Protein AF-A0A522SU01-F1 (afdb_monomer)

Structure (mmCIF, N/CA/C/O backbone):
data_AF-A0A522SU01-F1
#
_entry.id   AF-A0A522SU01-F1
#
loop_
_atom_site.group_PDB
_atom_site.id
_atom_site.type_symbol
_atom_site.label_atom_id
_atom_site.label_alt_id
_atom_site.label_comp_id
_atom_site.label_asym_id
_atom_site.label_entity_id
_atom_site.label_seq_id
_atom_site.pdbx_PDB_ins_code
_atom_site.Cartn_x
_atom_site.Cartn_y
_atom_site.Cartn_z
_atom_site.occupancy
_atom_site.B_iso_or_equiv
_atom_site.auth_seq_id
_atom_site.auth_comp_id
_atom_site.auth_asym_id
_atom_site.auth_atom_id
_atom_site.pdbx_PDB_model_num
ATOM 1 N N . MET A 1 1 ? -20.895 9.898 -34.772 1.00 43.00 1 MET A N 1
ATOM 2 C CA . MET A 1 1 ? -20.941 8.758 -33.834 1.00 43.00 1 MET A CA 1
ATOM 3 C C . MET A 1 1 ? -19.691 7.930 -34.097 1.00 43.00 1 MET A C 1
ATOM 5 O O . MET A 1 1 ? -19.662 7.300 -35.139 1.00 43.00 1 MET A O 1
ATOM 9 N N . ALA A 1 2 ? -18.641 8.046 -33.272 1.00 31.17 2 ALA A N 1
ATOM 10 C CA . ALA A 1 2 ? -17.518 7.095 -33.196 1.00 31.17 2 ALA A CA 1
ATOM 11 C C . ALA A 1 2 ? -16.488 7.540 -32.136 1.00 31.17 2 ALA A C 1
ATOM 13 O O . ALA A 1 2 ? -15.892 8.606 -32.250 1.00 31.17 2 ALA A O 1
ATOM 14 N N . THR A 1 3 ? -16.358 6.683 -31.118 1.00 30.75 3 THR A N 1
ATOM 15 C CA . THR A 1 3 ? -15.160 6.302 -30.344 1.00 30.75 3 THR A CA 1
ATOM 16 C C . THR A 1 3 ? -14.189 7.379 -29.862 1.00 30.75 3 THR A C 1
ATOM 18 O O . THR A 1 3 ? -13.230 7.742 -30.536 1.00 30.75 3 THR A O 1
ATOM 21 N N . PHE A 1 4 ? -14.368 7.753 -28.594 1.00 37.44 4 PHE A N 1
ATOM 22 C CA . PHE A 1 4 ? -13.298 8.268 -27.747 1.00 37.44 4 PHE A CA 1
ATOM 23 C C . PHE A 1 4 ? -12.466 7.075 -27.245 1.00 37.44 4 PHE A C 1
ATOM 25 O O . PHE A 1 4 ? -13.039 6.218 -26.564 1.00 37.44 4 PHE A O 1
ATOM 32 N N . PRO A 1 5 ? -11.154 6.982 -27.521 1.00 42.34 5 PRO A N 1
ATOM 33 C CA . PRO A 1 5 ? -10.279 6.074 -26.790 1.00 42.34 5 PRO A CA 1
ATOM 34 C C . PRO A 1 5 ? -10.070 6.666 -25.391 1.00 42.34 5 PRO A C 1
ATOM 36 O O . PRO A 1 5 ? -9.083 7.336 -25.110 1.00 42.34 5 PRO A O 1
ATOM 39 N N . GLY A 1 6 ? -11.069 6.514 -24.523 1.00 45.78 6 GLY A N 1
ATOM 40 C CA . GLY A 1 6 ? -10.896 6.803 -23.107 1.00 45.78 6 GLY A CA 1
ATOM 41 C C . GLY A 1 6 ? -9.927 5.780 -22.525 1.00 45.78 6 GLY A C 1
ATOM 42 O O . GLY A 1 6 ? -10.150 4.578 -22.663 1.00 45.78 6 GLY A O 1
ATOM 43 N N . ASN A 1 7 ? -8.859 6.240 -21.877 1.00 51.31 7 ASN A N 1
ATOM 44 C CA . ASN A 1 7 ? -8.000 5.355 -21.103 1.00 51.31 7 ASN A CA 1
ATOM 45 C C . ASN A 1 7 ? -8.789 4.886 -19.870 1.00 51.31 7 ASN A C 1
ATOM 47 O O . ASN A 1 7 ? -9.157 5.672 -18.996 1.00 51.31 7 ASN A O 1
ATOM 51 N N . VAL A 1 8 ? -9.102 3.593 -19.810 1.00 49.41 8 VAL A N 1
ATOM 52 C CA . VAL A 1 8 ? -9.742 2.985 -18.638 1.00 49.41 8 VAL A CA 1
ATOM 53 C C . VAL A 1 8 ? -8.651 2.694 -17.609 1.00 49.41 8 VAL A C 1
ATOM 55 O O . VAL A 1 8 ? -7.778 1.863 -17.862 1.00 49.41 8 VAL A O 1
ATOM 58 N N . LEU A 1 9 ? -8.691 3.349 -16.443 1.00 54.38 9 LEU A N 1
ATOM 59 C CA . LEU A 1 9 ? -7.858 2.937 -15.311 1.00 54.38 9 LEU A CA 1
ATOM 60 C C . LEU A 1 9 ? -8.620 1.890 -14.506 1.00 54.38 9 LEU A C 1
ATOM 62 O O . LEU A 1 9 ? -9.654 2.151 -13.890 1.00 54.38 9 LEU A O 1
ATOM 66 N N . LEU A 1 10 ? -8.069 0.684 -14.480 1.00 52.50 10 LEU A N 1
ATOM 67 C CA . LEU A 1 10 ? -8.537 -0.367 -13.590 1.00 52.50 10 LEU A CA 1
ATOM 68 C C . LEU A 1 10 ? -8.069 -0.051 -12.167 1.00 52.50 10 LEU A C 1
ATOM 70 O O . LEU A 1 10 ? -6.937 -0.360 -11.787 1.00 52.50 10 LEU A O 1
ATOM 74 N N . VAL A 1 11 ? -8.944 0.557 -11.368 1.00 62.84 11 VAL A N 1
ATOM 75 C CA . VAL A 1 11 ? -8.726 0.678 -9.923 1.00 62.84 11 VAL A CA 1
ATOM 76 C C . VAL A 1 11 ? -9.167 -0.637 -9.299 1.00 62.84 11 VAL A C 1
ATOM 78 O O . VAL A 1 11 ? -10.341 -0.995 -9.325 1.00 62.84 11 VAL A O 1
ATOM 81 N N . SER A 1 12 ? -8.213 -1.395 -8.768 1.00 70.62 12 SER A N 1
ATOM 82 C CA . SER A 1 12 ? -8.527 -2.645 -8.079 1.00 70.62 12 SER A CA 1
ATOM 83 C C . SER A 1 12 ? -8.662 -2.407 -6.582 1.00 70.62 12 SER A C 1
ATOM 85 O O . SER A 1 12 ? -7.755 -1.871 -5.947 1.00 70.62 12 SER A O 1
ATOM 87 N N . GLN A 1 13 ? -9.788 -2.840 -6.020 1.00 85.25 13 GLN A N 1
ATOM 88 C CA . GLN A 1 13 ? -9.939 -3.037 -4.589 1.00 85.25 13 GLN A CA 1
ATOM 89 C C . GLN A 1 13 ? -9.187 -4.317 -4.221 1.00 85.25 13 GLN A C 1
ATOM 91 O O . GLN A 1 13 ? -9.5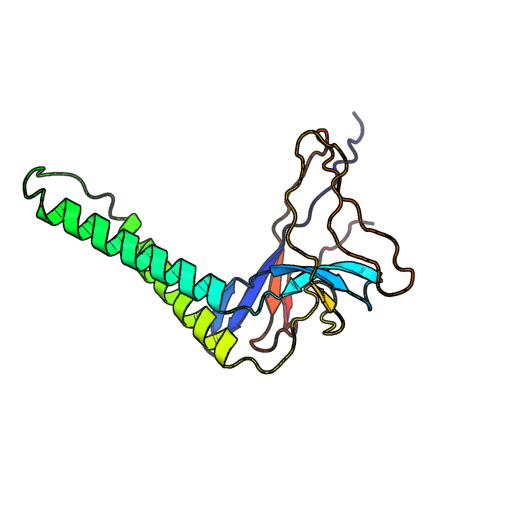74 -5.422 -4.607 1.00 85.25 13 GLN A O 1
ATOM 96 N N . ARG A 1 14 ? -8.072 -4.156 -3.515 1.00 91.56 14 ARG A N 1
ATOM 97 C CA . ARG A 1 14 ? -7.192 -5.254 -3.116 1.00 91.56 14 ARG A CA 1
ATOM 98 C C . ARG A 1 14 ? -7.389 -5.552 -1.640 1.00 91.56 14 ARG A C 1
ATOM 100 O O . ARG A 1 14 ? -7.347 -4.625 -0.833 1.00 91.56 14 ARG A O 1
ATOM 107 N N . VAL A 1 15 ? -7.601 -6.820 -1.300 1.00 94.69 15 VAL A N 1
ATOM 108 C CA . VAL A 1 15 ? -7.861 -7.249 0.082 1.00 94.69 15 VAL A CA 1
ATOM 109 C C . VAL A 1 15 ? -7.034 -8.473 0.467 1.00 94.69 15 VAL A C 1
ATOM 111 O O . VAL A 1 15 ? -6.875 -9.394 -0.333 1.00 94.69 15 VAL A O 1
ATOM 114 N N . TYR A 1 16 ? -6.536 -8.490 1.699 1.00 95.19 16 TYR A N 1
ATOM 115 C CA . TYR A 1 16 ? -6.084 -9.701 2.367 1.00 95.19 16 TYR A CA 1
ATOM 116 C C . TYR A 1 16 ? -7.290 -10.427 2.950 1.00 95.19 16 TYR A C 1
ATOM 118 O O . TYR A 1 16 ? -8.133 -9.802 3.592 1.00 95.19 16 TYR A O 1
ATOM 126 N N . VAL A 1 17 ? -7.354 -11.741 2.768 1.00 95.19 17 VAL A N 1
ATOM 127 C CA . VAL A 1 17 ? -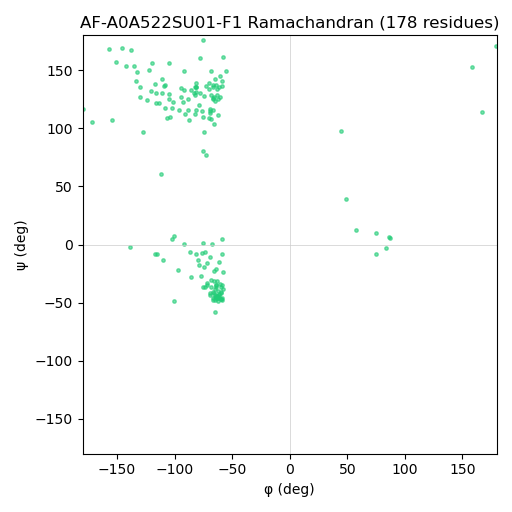8.356 -12.607 3.390 1.00 95.19 17 VAL A CA 1
ATOM 128 C C . VAL A 1 17 ? -7.698 -13.334 4.555 1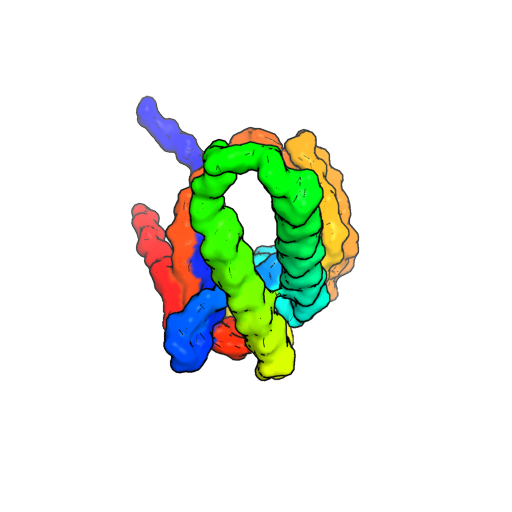.00 95.19 17 VAL A C 1
ATOM 130 O O . VAL A 1 17 ? -6.739 -14.088 4.377 1.00 95.19 17 VAL A O 1
ATOM 133 N N . LEU A 1 18 ? -8.199 -13.086 5.763 1.00 93.19 18 LEU A N 1
ATOM 134 C CA . LEU A 1 18 ? -7.719 -13.745 6.970 1.00 93.19 18 LEU A CA 1
ATOM 135 C C . LEU A 1 18 ? -8.276 -15.169 7.074 1.00 93.19 18 LEU A C 1
ATOM 137 O O . LEU A 1 18 ? -9.317 -15.487 6.503 1.00 93.19 18 LEU A O 1
ATOM 141 N N . SER A 1 19 ? -7.638 -16.017 7.883 1.00 89.88 19 SER A N 1
ATOM 142 C CA . SER A 1 19 ? -8.138 -17.368 8.189 1.00 89.88 19 SER A CA 1
ATOM 143 C C . SER A 1 19 ? -9.539 -17.378 8.818 1.00 89.88 19 SER A C 1
ATOM 145 O O . SER A 1 19 ? -10.267 -18.358 8.691 1.00 89.88 19 SER A O 1
ATOM 147 N N . THR A 1 20 ? -9.943 -16.276 9.456 1.00 90.31 20 THR A N 1
ATOM 148 C CA . THR A 1 20 ? -11.295 -16.060 9.993 1.00 90.31 20 THR A CA 1
ATOM 149 C C . THR A 1 20 ? -12.337 -15.723 8.919 1.00 90.31 20 THR A C 1
ATOM 151 O O . THR A 1 20 ? -13.518 -15.622 9.237 1.00 90.31 20 THR A O 1
ATOM 154 N N . GLY A 1 21 ? -11.919 -15.508 7.668 1.00 90.12 21 GLY A N 1
ATOM 155 C CA . GLY A 1 21 ? -12.754 -15.012 6.572 1.00 90.12 21 GLY A CA 1
ATOM 156 C C . GLY A 1 21 ? -12.906 -13.488 6.530 1.00 90.12 21 GLY A C 1
ATOM 157 O O . GLY A 1 21 ? -13.536 -12.973 5.611 1.00 90.12 21 GLY A O 1
ATOM 158 N N . ALA A 1 22 ? -12.336 -12.756 7.493 1.00 90.56 22 ALA A N 1
ATOM 159 C CA . ALA A 1 22 ? -12.338 -11.296 7.476 1.00 90.56 22 ALA A CA 1
ATOM 160 C C . ALA A 1 22 ? -11.453 -10.742 6.348 1.00 90.56 22 ALA A C 1
ATOM 162 O O . ALA A 1 22 ? -10.437 -11.343 5.991 1.00 90.56 22 ALA A O 1
ATOM 163 N N . GLU A 1 23 ? -11.824 -9.575 5.823 1.00 93.62 23 GLU A N 1
ATOM 164 C CA . GLU A 1 23 ? -11.101 -8.895 4.750 1.00 93.62 23 GLU A CA 1
ATOM 165 C C . GLU A 1 23 ? -10.438 -7.622 5.268 1.00 93.62 23 GLU A C 1
ATOM 167 O O . GLU A 1 23 ? -11.093 -6.792 5.898 1.00 93.62 23 GLU A O 1
ATOM 172 N N . LEU A 1 24 ? -9.152 -7.453 4.965 1.00 93.75 24 LEU A N 1
ATOM 173 C CA . LEU A 1 24 ? -8.399 -6.238 5.268 1.00 93.75 24 LEU A CA 1
ATOM 174 C C . LEU A 1 24 ? -7.928 -5.576 3.975 1.00 93.75 24 LEU A C 1
ATOM 176 O O . LEU A 1 24 ? -7.454 -6.281 3.084 1.00 93.75 24 LEU A O 1
ATOM 180 N N . PRO A 1 25 ? -8.007 -4.244 3.840 1.00 93.25 25 PRO A N 1
ATOM 181 C CA . PRO A 1 25 ? -7.492 -3.565 2.660 1.00 93.25 25 PRO A CA 1
ATOM 182 C C . PRO A 1 25 ? -5.976 -3.761 2.536 1.00 93.25 25 PRO A C 1
ATOM 184 O O . PRO A 1 25 ? -5.223 -3.585 3.494 1.00 93.25 25 PRO A O 1
ATOM 187 N N . VAL A 1 26 ? -5.512 -4.095 1.331 1.00 94.06 26 VAL A N 1
ATOM 188 C CA . VAL A 1 26 ? -4.078 -4.155 1.034 1.00 94.06 26 VAL A CA 1
ATOM 189 C C . VAL A 1 26 ? -3.563 -2.733 0.873 1.00 94.06 26 VAL A C 1
ATOM 191 O O . VAL A 1 26 ? -3.930 -2.033 -0.077 1.00 94.06 26 VAL A O 1
ATOM 194 N N . ARG A 1 27 ? -2.675 -2.309 1.775 1.00 92.75 27 ARG A N 1
ATOM 195 C CA . ARG A 1 27 ? -1.913 -1.078 1.575 1.00 92.75 27 ARG A CA 1
ATOM 196 C C . ARG A 1 27 ? -0.900 -1.272 0.456 1.00 92.75 27 ARG A C 1
ATOM 198 O O . ARG A 1 27 ? -0.247 -2.310 0.352 1.00 92.75 27 ARG A O 1
ATOM 205 N N . GLN A 1 28 ? -0.776 -0.251 -0.378 1.00 93.25 28 GLN A N 1
ATOM 206 C CA . GLN A 1 28 ? 0.056 -0.284 -1.570 1.00 93.25 28 GLN A CA 1
ATOM 207 C C . GLN A 1 28 ? 0.874 0.992 -1.700 1.00 93.25 28 GLN A C 1
ATOM 209 O O . GLN A 1 28 ? 0.458 2.060 -1.254 1.00 93.25 28 GLN A O 1
ATOM 214 N N . LYS A 1 29 ? 2.012 0.867 -2.369 1.00 93.56 29 LYS A N 1
ATOM 215 C CA . LYS A 1 29 ? 2.874 1.973 -2.778 1.00 93.56 29 LYS A CA 1
ATOM 216 C C . LYS A 1 29 ? 3.377 1.741 -4.198 1.00 93.56 29 LYS A C 1
ATOM 218 O O . LYS A 1 29 ? 3.178 0.663 -4.764 1.00 93.56 29 LYS A O 1
ATOM 223 N N . LEU A 1 30 ? 3.964 2.766 -4.806 1.00 94.00 30 LEU A N 1
ATOM 224 C CA . LEU A 1 30 ? 4.522 2.645 -6.148 1.00 94.00 30 LEU A CA 1
ATOM 225 C C . LEU A 1 30 ? 5.916 2.014 -6.070 1.00 94.00 30 LEU A C 1
ATOM 227 O O . LEU A 1 30 ? 6.735 2.387 -5.234 1.00 94.00 30 LEU A O 1
ATOM 231 N N . GLY A 1 31 ? 6.180 1.060 -6.953 1.00 95.12 31 GLY A N 1
ATOM 232 C CA . GLY A 1 31 ? 7.464 0.380 -7.047 1.00 95.12 31 GLY A CA 1
ATOM 233 C C . GLY A 1 31 ? 7.807 0.009 -8.482 1.00 95.12 31 GLY A C 1
ATOM 234 O O . GLY A 1 31 ? 6.971 0.089 -9.381 1.00 95.12 31 GLY A O 1
ATOM 235 N N . TRP A 1 32 ? 9.047 -0.400 -8.697 1.00 95.75 32 TRP A N 1
ATOM 236 C CA . TRP A 1 32 ? 9.499 -1.095 -9.890 1.00 95.75 32 TRP A CA 1
ATOM 237 C C . TRP A 1 32 ? 9.440 -2.597 -9.635 1.00 95.75 32 TRP A C 1
ATOM 239 O O . TRP A 1 32 ? 9.890 -3.053 -8.589 1.00 95.75 32 TRP A O 1
ATOM 249 N N . CYS A 1 33 ? 8.915 -3.374 -10.578 1.00 96.88 33 CYS A N 1
ATOM 250 C CA . CYS A 1 33 ? 8.962 -4.831 -10.504 1.00 96.88 33 CYS A CA 1
ATOM 251 C C . CYS A 1 33 ? 9.851 -5.380 -11.617 1.00 96.88 33 CYS A C 1
ATOM 253 O O . CYS A 1 33 ? 9.555 -5.187 -12.798 1.00 96.88 33 CYS A O 1
ATOM 255 N N . SER A 1 34 ? 10.888 -6.128 -11.245 1.00 95.50 34 SER A N 1
ATOM 256 C CA . SER A 1 34 ? 11.854 -6.702 -12.187 1.00 95.50 34 SER A CA 1
ATOM 257 C C . SER A 1 34 ? 11.210 -7.713 -13.140 1.00 95.50 34 SER A C 1
ATOM 259 O O . SER A 1 34 ? 11.542 -7.744 -14.322 1.00 95.50 34 SER A O 1
ATOM 261 N N . GLN A 1 35 ? 10.221 -8.478 -12.665 1.00 95.81 35 GLN A N 1
ATOM 262 C CA . GLN A 1 35 ? 9.485 -9.444 -13.493 1.00 95.81 35 GLN A CA 1
ATOM 263 C C . GLN A 1 35 ? 8.512 -8.768 -14.466 1.00 95.81 35 GLN A C 1
ATOM 265 O O . GLN A 1 35 ? 8.345 -9.220 -15.594 1.00 95.81 35 GLN A O 1
ATOM 270 N N . CYS A 1 36 ? 7.868 -7.671 -14.053 1.00 94.69 36 CYS A N 1
ATOM 271 C CA . CYS A 1 36 ? 7.004 -6.900 -14.953 1.00 94.69 36 CYS A CA 1
ATOM 272 C C . CYS A 1 36 ? 7.791 -5.981 -15.894 1.00 94.69 36 CYS A C 1
ATOM 274 O O . CYS A 1 36 ? 7.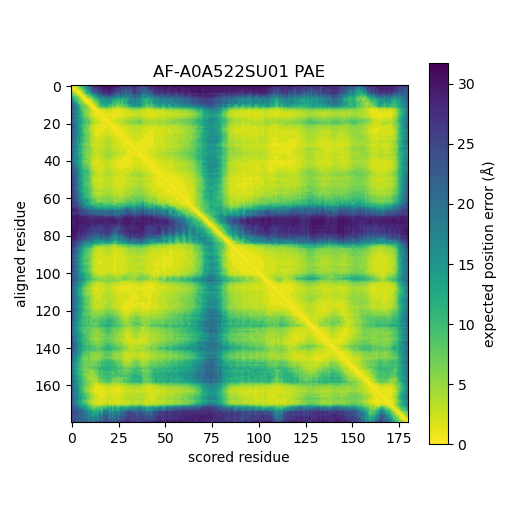203 -5.480 -16.851 1.00 94.69 36 CYS A O 1
ATOM 276 N N . GLN A 1 37 ? 9.063 -5.709 -15.577 1.00 93.44 37 GLN A N 1
ATOM 277 C CA . GLN A 1 37 ? 9.907 -4.703 -16.226 1.00 93.44 37 GLN A CA 1
ATOM 278 C C . GLN A 1 37 ? 9.210 -3.342 -16.356 1.00 93.44 37 GLN A C 1
ATOM 280 O O . GLN A 1 37 ? 9.280 -2.676 -17.388 1.00 93.44 37 GLN A O 1
ATOM 285 N N . ASN A 1 38 ? 8.463 -2.956 -15.321 1.00 93.31 38 ASN A N 1
ATOM 286 C CA . ASN A 1 38 ? 7.687 -1.725 -15.322 1.00 93.31 38 ASN A CA 1
ATOM 287 C C . ASN A 1 38 ? 7.400 -1.252 -13.893 1.00 93.31 38 ASN A C 1
ATOM 289 O O . ASN A 1 38 ? 7.563 -2.006 -12.924 1.00 93.31 38 ASN A O 1
ATOM 293 N N . THR A 1 39 ? 6.911 -0.019 -13.771 1.00 92.50 39 THR A N 1
ATOM 294 C CA . THR A 1 39 ? 6.295 0.452 -12.536 1.00 92.50 39 THR A CA 1
ATOM 295 C C . THR A 1 39 ? 5.015 -0.332 -12.250 1.00 92.50 39 THR A C 1
ATOM 297 O O . THR A 1 39 ? 4.264 -0.731 -13.146 1.00 92.50 39 THR A O 1
ATOM 300 N N . ALA A 1 40 ? 4.781 -0.607 -10.974 1.00 93.38 40 ALA A N 1
ATOM 301 C CA . ALA A 1 40 ? 3.648 -1.374 -10.498 1.00 93.38 40 ALA A CA 1
ATOM 302 C C . ALA A 1 40 ? 3.259 -0.927 -9.088 1.00 93.38 40 ALA A C 1
ATOM 304 O O . ALA A 1 40 ? 4.077 -0.405 -8.331 1.00 93.38 40 ALA A O 1
ATOM 305 N N . ALA A 1 41 ? 2.004 -1.181 -8.719 1.00 93.44 41 ALA A N 1
ATOM 306 C CA . ALA A 1 41 ? 1.625 -1.174 -7.316 1.00 93.44 41 ALA A CA 1
ATOM 307 C C . ALA A 1 41 ? 2.299 -2.367 -6.622 1.00 93.44 41 ALA A C 1
ATOM 309 O O . ALA A 1 41 ? 2.200 -3.505 -7.096 1.00 93.44 41 ALA A O 1
ATOM 310 N N . ILE A 1 42 ? 2.982 -2.099 -5.518 1.00 95.88 42 ILE A N 1
ATOM 311 C CA . ILE A 1 42 ? 3.621 -3.096 -4.658 1.00 95.88 42 ILE A CA 1
ATOM 312 C C . ILE A 1 42 ? 3.007 -3.005 -3.263 1.00 95.88 42 ILE A C 1
ATOM 314 O O . ILE A 1 42 ? 2.452 -1.966 -2.897 1.00 95.88 42 ILE A O 1
ATOM 318 N N . GLU A 1 43 ? 3.074 -4.084 -2.493 1.00 96.12 43 GLU A N 1
ATOM 319 C CA . GLU A 1 43 ? 2.611 -4.074 -1.105 1.00 96.12 43 GLU A CA 1
ATOM 320 C C . GLU A 1 43 ? 3.369 -3.028 -0.274 1.00 96.12 43 GLU A C 1
ATOM 322 O O . GLU A 1 43 ? 4.577 -2.836 -0.419 1.00 96.12 43 GLU A O 1
ATOM 327 N N . ASN A 1 44 ? 2.651 -2.344 0.616 1.00 95.06 44 ASN A N 1
ATOM 328 C CA . ASN A 1 44 ? 3.268 -1.547 1.666 1.00 95.06 44 ASN A CA 1
ATOM 329 C C . ASN A 1 44 ? 3.155 -2.301 2.992 1.00 95.06 44 ASN A C 1
ATOM 331 O O . ASN A 1 44 ? 2.054 -2.448 3.525 1.00 95.06 44 ASN A O 1
ATOM 335 N N . LEU A 1 45 ? 4.292 -2.790 3.484 1.00 94.62 45 LEU A N 1
ATOM 336 C CA . LEU A 1 45 ? 4.382 -3.565 4.721 1.00 94.62 45 LEU A CA 1
ATOM 337 C C . LEU A 1 45 ? 4.875 -2.740 5.918 1.00 94.62 45 LEU A C 1
ATOM 339 O O . LEU A 1 45 ? 5.129 -3.310 6.971 1.00 94.62 45 LEU A O 1
ATOM 343 N N . ASP A 1 46 ? 5.018 -1.422 5.764 1.00 93.19 46 ASP A N 1
ATOM 344 C CA . ASP A 1 46 ? 5.419 -0.529 6.851 1.00 93.19 46 ASP A CA 1
ATOM 345 C C . ASP A 1 46 ?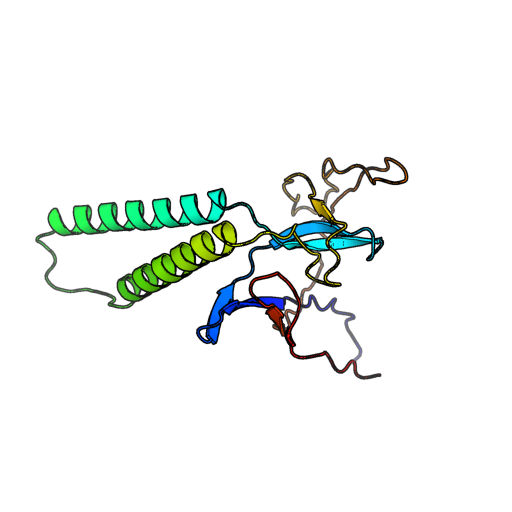 4.298 -0.422 7.908 1.00 93.19 46 ASP A C 1
ATOM 347 O O . ASP A 1 46 ? 3.213 0.083 7.586 1.00 93.19 46 ASP A O 1
ATOM 351 N N . PRO A 1 47 ? 4.519 -0.895 9.153 1.00 93.19 47 PRO A N 1
ATOM 352 C CA . PRO A 1 47 ? 3.513 -0.836 10.207 1.00 93.19 47 PRO A CA 1
ATOM 353 C C . PRO A 1 47 ? 3.329 0.575 10.777 1.00 93.19 47 PRO A C 1
ATOM 355 O O . PRO A 1 47 ? 2.269 0.855 11.335 1.00 93.19 47 PRO A O 1
ATOM 358 N N . SER A 1 48 ? 4.296 1.482 10.593 1.00 93.75 48 SER A N 1
ATOM 359 C CA . SER A 1 48 ? 4.232 2.829 11.173 1.00 93.75 48 SER A CA 1
ATOM 360 C C . SER A 1 48 ? 3.056 3.642 10.630 1.00 93.75 48 SER A C 1
ATOM 362 O O . SER A 1 48 ? 2.447 4.423 11.355 1.00 93.75 48 SER A O 1
ATOM 364 N N . VAL A 1 49 ? 2.671 3.400 9.373 1.00 90.38 49 VAL A N 1
ATOM 365 C CA . VAL A 1 49 ? 1.536 4.069 8.726 1.00 90.38 49 VAL A CA 1
ATOM 366 C C . VAL A 1 49 ? 0.204 3.708 9.407 1.00 90.38 49 VAL A C 1
ATOM 368 O O . VAL A 1 49 ? -0.469 4.616 9.893 1.00 90.38 49 VAL A O 1
ATOM 371 N N . PRO A 1 50 ? -0.210 2.423 9.509 1.00 92.75 50 PRO A N 1
ATOM 372 C CA . PRO A 1 50 ? -1.399 2.069 10.282 1.00 92.75 50 PRO A CA 1
ATOM 373 C C . PRO A 1 50 ? -1.335 2.462 11.755 1.00 92.75 50 PRO A C 1
ATOM 375 O O . PRO A 1 50 ? -2.376 2.766 12.330 1.00 92.75 50 PRO A O 1
ATOM 378 N N . GLU A 1 51 ? -0.159 2.392 12.379 1.00 95.19 51 GLU A N 1
ATOM 379 C CA . GLU A 1 51 ? 0.015 2.773 13.783 1.00 95.19 51 GLU A CA 1
ATOM 380 C C . GLU A 1 51 ? -0.277 4.259 13.991 1.00 95.19 51 GLU A C 1
ATOM 382 O O . GLU A 1 51 ? -1.019 4.613 14.910 1.00 95.19 51 GLU A O 1
ATOM 387 N N . GLN A 1 52 ? 0.231 5.111 13.099 1.00 93.75 52 GLN A N 1
ATOM 388 C CA . GLN A 1 52 ? -0.040 6.541 13.115 1.00 93.75 52 GLN A CA 1
ATOM 389 C C . GLN A 1 52 ? -1.521 6.836 12.845 1.00 93.75 52 GLN A C 1
ATOM 391 O O . GLN A 1 52 ? -2.142 7.553 13.622 1.00 93.75 52 GLN A O 1
ATOM 396 N N . GLU A 1 53 ? -2.126 6.223 11.822 1.00 91.31 53 GLU A N 1
ATOM 397 C CA . GLU A 1 53 ? -3.564 6.387 11.543 1.00 91.31 53 GLU A CA 1
ATOM 398 C C . GLU A 1 53 ? -4.437 5.964 12.742 1.00 91.31 53 GLU A C 1
ATOM 400 O O . GLU A 1 53 ? -5.439 6.608 13.061 1.00 91.31 53 GLU A O 1
ATOM 405 N N . LEU A 1 54 ? -4.053 4.889 13.439 1.00 93.19 54 LEU A N 1
ATOM 406 C CA . LEU A 1 54 ? -4.754 4.424 14.634 1.00 93.19 54 LEU A CA 1
ATOM 407 C C . LEU A 1 54 ? -4.620 5.424 15.788 1.00 93.19 54 LEU A C 1
ATOM 409 O O . LEU A 1 54 ? -5.588 5.663 16.516 1.00 93.19 54 LEU A O 1
ATOM 413 N N . GLN A 1 55 ? -3.432 6.001 15.966 1.00 93.44 55 GLN A N 1
ATOM 414 C CA . GLN A 1 55 ? -3.204 7.047 16.954 1.00 93.44 55 GLN A CA 1
ATOM 415 C C . GLN A 1 55 ? -4.048 8.291 16.643 1.00 93.44 55 GLN A C 1
ATOM 417 O O . GLN A 1 55 ? -4.753 8.768 17.533 1.00 93.44 55 GLN A O 1
ATOM 422 N N . ASP A 1 56 ? -4.078 8.739 15.389 1.00 91.06 56 ASP A N 1
ATOM 423 C CA . ASP A 1 56 ? -4.865 9.896 14.947 1.00 91.06 56 ASP A CA 1
ATOM 424 C C . ASP A 1 56 ? -6.369 9.702 15.212 1.00 91.06 56 ASP A C 1
ATOM 426 O O . ASP A 1 56 ? -7.059 10.618 15.677 1.00 91.06 56 ASP A O 1
ATOM 430 N N . ILE A 1 57 ? -6.895 8.492 14.977 1.00 88.94 57 ILE A N 1
ATOM 431 C CA . ILE A 1 57 ? -8.291 8.141 15.290 1.00 88.94 57 ILE A CA 1
ATOM 432 C C . ILE A 1 57 ? -8.552 8.217 16.797 1.00 88.94 57 ILE A C 1
ATOM 434 O O . ILE A 1 57 ? -9.570 8.772 17.224 1.00 88.94 57 ILE A O 1
ATOM 438 N N . ARG A 1 58 ? -7.639 7.694 17.622 1.00 90.06 58 ARG A N 1
ATOM 439 C CA . ARG A 1 58 ? -7.770 7.730 19.087 1.00 90.06 58 ARG A CA 1
ATOM 440 C C . ARG A 1 58 ? -7.721 9.154 19.629 1.00 90.06 58 ARG A C 1
ATOM 442 O O . ARG A 1 58 ? -8.543 9.510 20.473 1.00 90.06 58 ARG A O 1
ATOM 449 N N . GLU A 1 59 ? -6.811 9.979 19.125 1.00 88.88 59 GLU A N 1
ATOM 450 C CA . GLU A 1 59 ? -6.698 11.390 19.499 1.00 88.88 59 GLU A CA 1
ATOM 451 C C . GLU A 1 59 ? -7.947 12.177 19.087 1.00 88.88 59 GLU A C 1
ATOM 453 O O . GLU A 1 59 ? -8.541 12.881 19.909 1.00 88.88 59 GLU A O 1
ATOM 458 N N . SER A 1 60 ? -8.425 11.972 17.858 1.00 85.81 60 SER A N 1
ATOM 459 C CA . SER A 1 60 ? -9.669 12.572 17.359 1.00 85.81 60 SER A CA 1
ATOM 460 C C . SER A 1 60 ? -10.882 12.172 18.206 1.00 85.81 60 SER A C 1
ATOM 462 O O . SER A 1 60 ? -11.780 12.985 18.456 1.00 85.81 60 SER A O 1
ATOM 464 N N . ARG A 1 61 ? -10.905 10.926 18.698 1.00 84.25 61 ARG A N 1
ATOM 465 C CA . ARG A 1 61 ? -11.958 10.429 19.586 1.00 84.25 61 ARG A CA 1
ATOM 466 C C . ARG A 1 61 ? -11.944 11.114 20.941 1.00 84.25 61 ARG A C 1
ATOM 468 O O . ARG A 1 61 ? -12.989 11.593 21.384 1.00 84.25 61 ARG A O 1
ATOM 475 N N . LEU A 1 62 ? -10.772 11.211 21.561 1.00 84.31 62 LEU A N 1
ATOM 476 C CA . LEU A 1 62 ? -10.604 11.891 22.844 1.00 84.31 62 LEU A CA 1
ATOM 477 C C . 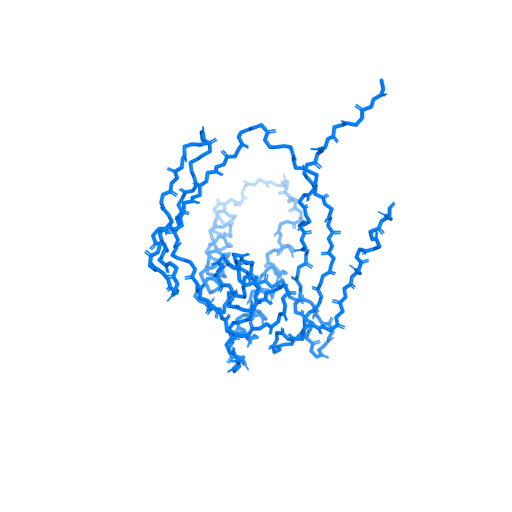LEU A 1 62 ? -10.971 13.376 22.751 1.00 84.31 62 LEU A C 1
ATOM 479 O O . LEU A 1 62 ? -11.682 13.877 23.622 1.00 84.31 62 LEU A O 1
ATOM 483 N N . ALA A 1 63 ? -10.559 14.059 21.679 1.00 83.88 63 ALA A N 1
ATOM 484 C CA . ALA A 1 63 ? -10.911 15.457 21.439 1.00 83.88 63 ALA A CA 1
ATOM 485 C C . ALA A 1 63 ? -12.436 15.650 21.363 1.00 83.88 63 ALA A C 1
ATOM 487 O O . ALA A 1 63 ? -12.997 16.494 22.063 1.00 83.88 63 ALA A O 1
ATOM 488 N N . ARG A 1 64 ? -13.134 14.801 20.597 1.00 78.75 64 ARG A N 1
ATOM 489 C CA . ARG A 1 64 ? -14.599 14.861 20.460 1.00 78.75 64 ARG A CA 1
ATOM 490 C C . ARG A 1 64 ? -15.331 14.558 21.769 1.00 78.75 64 ARG A C 1
ATOM 492 O O . ARG A 1 64 ? -16.357 15.173 22.062 1.00 78.75 64 ARG A O 1
ATOM 499 N N . GLU A 1 65 ? -14.835 13.611 22.561 1.00 73.94 65 GLU A N 1
ATOM 500 C CA . GLU A 1 65 ? -15.392 13.309 23.884 1.00 73.94 65 GLU A CA 1
ATOM 501 C C . GLU A 1 65 ? -15.156 14.448 24.889 1.00 73.94 65 GLU A C 1
ATOM 503 O O . GLU A 1 65 ? -16.048 14.744 25.689 1.00 73.94 65 GLU A O 1
ATOM 508 N N . GLY A 1 66 ? -14.000 15.117 24.824 1.00 69.00 66 GLY A N 1
ATOM 509 C CA . GLY A 1 66 ? -13.692 16.320 25.601 1.00 69.00 66 GLY A CA 1
ATOM 510 C C . GLY A 1 66 ? -14.634 17.481 25.274 1.00 69.00 66 GLY A C 1
ATOM 511 O O . GLY A 1 66 ? -15.270 18.029 26.173 1.00 69.00 66 GLY A O 1
ATOM 512 N N . GLU A 1 67 ? -14.841 17.769 23.987 1.00 65.75 67 GLU A N 1
ATOM 513 C CA . GLU A 1 67 ? -15.791 18.795 23.526 1.00 65.75 67 GLU A CA 1
ATOM 514 C C . GLU A 1 67 ? -17.241 18.513 23.955 1.00 65.75 67 GLU A C 1
ATOM 516 O O . GLU A 1 67 ? -18.015 19.435 24.227 1.00 65.75 67 GLU A O 1
ATOM 521 N N . LEU A 1 68 ? -17.635 17.236 24.019 1.00 58.47 68 LEU A N 1
ATOM 522 C CA . LEU A 1 68 ? -18.959 16.822 24.489 1.00 58.47 68 LEU A CA 1
ATOM 523 C C . LEU A 1 68 ? -19.123 16.999 26.005 1.00 58.47 68 LEU A C 1
ATOM 525 O O . LEU A 1 68 ? -20.227 17.311 26.454 1.00 58.47 68 LEU A O 1
ATOM 529 N N . LYS A 1 69 ? -18.051 16.830 26.790 1.00 57.09 69 LYS A N 1
ATOM 530 C CA . LYS A 1 69 ? -18.059 17.069 28.244 1.00 57.09 69 LYS A CA 1
ATOM 531 C C . LYS A 1 69 ? -18.138 18.559 28.581 1.00 57.09 69 LYS A C 1
ATOM 533 O O . LYS A 1 69 ? -18.876 18.918 29.497 1.00 57.09 69 LYS A O 1
ATOM 538 N N . ASP A 1 70 ? -17.511 19.417 27.778 1.00 55.97 70 ASP A N 1
ATOM 539 C CA . ASP A 1 70 ? -17.664 20.876 27.881 1.00 55.97 70 ASP A CA 1
ATOM 540 C C . ASP A 1 70 ? 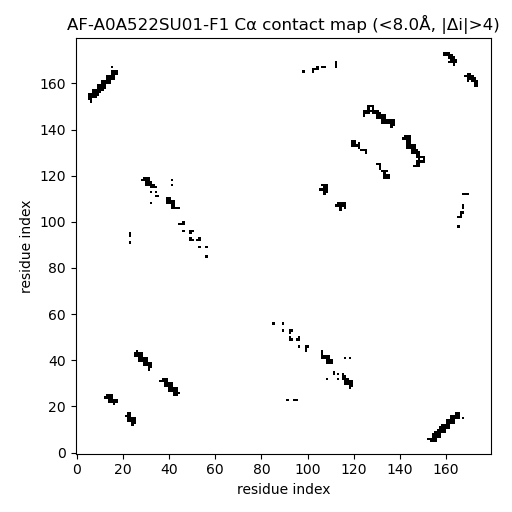-19.047 21.365 27.397 1.00 55.97 70 ASP A C 1
ATOM 542 O O . ASP A 1 70 ? -19.492 22.469 27.725 1.00 55.97 70 ASP A O 1
ATOM 546 N N . ARG A 1 71 ? -19.791 20.518 26.668 1.00 49.84 71 ARG A N 1
ATOM 547 C CA . ARG A 1 71 ? -21.146 20.776 26.152 1.00 49.84 71 ARG A CA 1
ATOM 548 C C . ARG A 1 71 ? -22.231 19.919 26.812 1.00 49.84 71 ARG A C 1
ATOM 550 O O . ARG A 1 71 ? -23.070 19.323 26.138 1.00 49.84 71 ARG A O 1
ATOM 557 N N . LEU A 1 72 ? -22.395 20.050 28.128 1.00 49.56 72 LEU A N 1
ATOM 558 C CA . LEU A 1 72 ? -23.676 19.755 28.809 1.00 49.56 72 LEU A CA 1
ATOM 559 C C . LEU A 1 72 ? -24.880 20.600 28.295 1.00 49.56 72 LEU A C 1
ATOM 561 O O . LEU A 1 72 ? -25.992 20.495 28.806 1.00 49.56 72 LEU A O 1
ATOM 565 N N . ARG A 1 73 ? -24.700 21.421 27.252 1.00 51.53 73 ARG A N 1
ATOM 566 C CA . ARG A 1 73 ? -25.726 22.190 26.539 1.00 51.53 73 ARG A CA 1
ATOM 567 C C . ARG A 1 73 ? -25.627 21.900 25.042 1.00 51.53 73 ARG A C 1
ATOM 569 O O . ARG A 1 73 ? -24.824 22.534 24.382 1.00 51.53 73 ARG A O 1
ATOM 576 N N . VAL A 1 74 ? -26.432 20.989 24.506 1.00 46.78 74 VAL A N 1
ATOM 577 C CA . VAL A 1 74 ? -27.393 21.235 23.408 1.00 46.78 74 VAL A CA 1
ATOM 578 C C . VAL A 1 74 ? -28.211 19.947 23.293 1.00 46.78 74 VAL A C 1
ATOM 580 O O . VAL A 1 74 ? -27.744 18.920 22.815 1.00 46.78 74 VAL A O 1
ATOM 583 N N . PHE A 1 75 ? -29.446 20.014 23.772 1.00 45.28 75 PHE A N 1
ATOM 584 C CA . PHE A 1 75 ? -30.354 18.901 24.044 1.00 45.28 75 PHE A CA 1
ATOM 585 C C . PHE A 1 75 ? -30.717 17.980 22.863 1.00 45.28 75 PHE A C 1
ATOM 587 O O . PHE A 1 75 ? -31.345 16.954 23.087 1.00 45.28 75 PHE A O 1
ATOM 594 N N . PHE A 1 76 ? -30.353 18.283 21.618 1.00 49.81 76 PHE A N 1
ATOM 595 C CA . PHE A 1 76 ? -30.722 17.455 20.469 1.00 49.81 76 PHE A CA 1
ATOM 596 C C . PHE A 1 76 ? -29.718 17.616 19.331 1.00 49.81 76 PHE A C 1
ATOM 598 O O . PHE A 1 76 ? -29.724 18.640 18.654 1.00 49.81 76 PHE A O 1
ATOM 605 N N . ARG A 1 77 ? -28.893 16.587 19.103 1.00 48.28 77 ARG A N 1
ATOM 606 C CA . ARG A 1 77 ? -28.497 16.046 17.784 1.00 48.28 77 ARG A CA 1
ATOM 607 C C . ARG A 1 77 ? -27.305 15.105 17.953 1.00 48.28 77 ARG A C 1
ATOM 609 O O . ARG A 1 77 ? -26.199 15.535 18.250 1.00 48.28 77 ARG A O 1
ATOM 616 N N . ARG A 1 78 ? -27.518 13.818 17.681 1.00 49.84 78 ARG A N 1
ATOM 617 C CA . ARG A 1 78 ? -26.443 12.909 17.269 1.00 49.84 78 ARG A CA 1
ATOM 618 C C . ARG A 1 78 ? -26.749 12.441 15.849 1.00 49.84 78 ARG A C 1
ATOM 620 O O . ARG A 1 78 ? -27.781 11.794 15.672 1.00 49.84 78 ARG A O 1
ATOM 627 N N . PRO A 1 79 ? -25.873 12.661 14.859 1.00 45.06 79 PRO A N 1
ATOM 628 C CA . PRO A 1 79 ? -25.736 11.679 13.803 1.00 45.06 79 PRO A CA 1
ATOM 629 C C . PRO A 1 79 ? -25.067 10.455 14.447 1.00 45.06 79 PRO A C 1
ATOM 631 O O . PRO A 1 79 ? -23.911 10.500 14.849 1.00 45.06 79 PRO A O 1
ATOM 634 N N . ARG A 1 80 ? -25.820 9.365 14.625 1.00 48.28 80 ARG A N 1
ATOM 635 C CA . ARG A 1 80 ? -25.341 8.087 15.194 1.00 48.28 80 ARG A CA 1
ATOM 636 C C . ARG A 1 80 ? -24.327 7.352 14.297 1.00 48.28 80 ARG A C 1
ATOM 638 O O . ARG A 1 80 ? -23.887 6.269 14.673 1.00 48.28 80 ARG A O 1
ATOM 645 N N . ASN A 1 81 ? -23.979 7.910 13.139 1.00 50.75 81 ASN A N 1
ATOM 646 C CA . ASN A 1 81 ? -23.218 7.208 12.110 1.00 50.75 81 ASN A CA 1
ATOM 647 C C . ASN A 1 81 ? -21.695 7.279 12.320 1.00 50.75 81 ASN A C 1
ATOM 649 O O . ASN A 1 81 ? -21.031 6.308 11.985 1.00 50.75 81 ASN A O 1
ATOM 653 N N . ASP A 1 82 ? -21.159 8.328 12.958 1.00 56.06 82 ASP A N 1
ATOM 654 C CA . ASP A 1 82 ? -19.696 8.503 13.085 1.00 56.06 82 ASP A CA 1
ATOM 655 C C . ASP A 1 82 ? -19.035 7.607 14.148 1.00 56.06 82 ASP A C 1
ATOM 657 O O . ASP A 1 82 ? -17.852 7.303 14.067 1.00 56.06 82 ASP A O 1
ATOM 661 N N . VAL A 1 83 ? -19.768 7.196 15.189 1.00 57.62 83 VAL A N 1
ATOM 662 C CA . VAL A 1 83 ? -19.177 6.377 16.269 1.00 57.62 83 VAL A CA 1
ATOM 663 C C . VAL A 1 83 ? -18.981 4.934 15.804 1.00 57.62 83 VAL A C 1
ATOM 665 O O . VAL A 1 83 ? -17.976 4.312 16.123 1.00 57.62 83 VAL A O 1
ATOM 668 N N . LYS A 1 84 ? -19.920 4.414 14.999 1.00 60.97 84 LYS A N 1
ATOM 669 C CA . LYS A 1 84 ? -19.813 3.065 14.432 1.00 60.97 84 LYS A CA 1
ATOM 670 C C . LYS A 1 84 ? -18.683 2.949 13.410 1.00 60.97 84 LYS A C 1
ATOM 672 O O . LYS A 1 84 ? -18.122 1.866 13.295 1.00 60.97 84 LYS A O 1
ATOM 677 N N . SER A 1 85 ? -18.358 4.026 12.688 1.00 78.00 85 SER A N 1
ATOM 678 C CA . SER A 1 85 ? -17.227 4.012 11.757 1.00 78.00 85 SER A CA 1
ATOM 679 C C . SER A 1 85 ? -15.897 3.937 12.499 1.00 78.00 85 SER A C 1
ATOM 681 O O . SER A 1 85 ? -15.072 3.116 12.137 1.00 78.00 85 SER A O 1
ATOM 683 N N . TRP A 1 86 ? -15.718 4.677 13.599 1.00 80.12 86 TRP A N 1
ATOM 684 C CA . TRP A 1 86 ? -14.441 4.678 14.325 1.00 80.12 86 TRP A CA 1
ATOM 685 C C . TRP A 1 86 ? -14.091 3.339 14.970 1.00 80.12 86 TRP A C 1
ATOM 687 O O . TRP A 1 86 ? -12.944 2.918 14.884 1.00 80.12 86 TRP A O 1
ATOM 697 N N . ASP A 1 87 ? -15.064 2.652 15.578 1.00 86.31 87 ASP A N 1
ATOM 698 C CA . ASP A 1 87 ? -14.813 1.324 16.154 1.00 86.31 87 ASP A CA 1
ATOM 699 C C . ASP A 1 87 ? -14.445 0.307 15.050 1.00 86.31 87 ASP A C 1
ATOM 701 O O . ASP A 1 87 ? -13.582 -0.549 15.247 1.00 86.31 87 ASP A O 1
ATOM 705 N N . GLN A 1 88 ? -15.066 0.421 13.868 1.00 87.69 88 GLN A N 1
ATOM 706 C CA . GLN A 1 88 ? -14.741 -0.414 12.712 1.00 87.69 88 GLN A CA 1
ATOM 707 C C . GLN A 1 88 ? -13.350 -0.090 12.146 1.00 87.69 88 GLN A C 1
ATOM 709 O O . GLN A 1 88 ? -12.585 -1.011 11.859 1.00 87.69 88 GLN A O 1
ATOM 714 N N . ASP A 1 89 ? -13.006 1.191 12.019 1.00 88.31 89 ASP A N 1
ATOM 715 C CA . ASP A 1 89 ? -11.705 1.647 11.524 1.00 88.31 89 ASP A CA 1
ATOM 716 C C . ASP A 1 89 ? -10.576 1.220 12.477 1.00 88.31 89 ASP A C 1
ATOM 718 O O . ASP A 1 89 ? -9.579 0.645 12.041 1.00 88.31 89 ASP A O 1
ATOM 722 N N . GLU A 1 90 ? -10.759 1.394 13.791 1.00 91.94 90 GLU A N 1
ATOM 723 C CA . GLU A 1 90 ? -9.818 0.928 14.818 1.00 91.94 90 GLU A CA 1
ATOM 724 C C . GLU A 1 90 ? -9.630 -0.596 14.766 1.00 91.94 90 GLU A C 1
ATOM 726 O O . GLU A 1 90 ? -8.497 -1.087 14.843 1.00 91.94 90 GLU A O 1
ATOM 731 N N . GLN A 1 91 ? -10.713 -1.359 14.577 1.00 92.31 91 GLN A N 1
ATOM 732 C CA . GLN A 1 91 ? -10.629 -2.808 14.413 1.00 92.31 91 GLN A CA 1
ATOM 733 C C . GLN A 1 91 ? -9.844 -3.194 13.149 1.00 92.31 91 GLN A C 1
ATOM 735 O O . GLN A 1 91 ? -8.962 -4.053 13.227 1.00 92.31 91 GLN A O 1
ATOM 740 N N . ILE A 1 92 ? -10.121 -2.558 12.005 1.00 92.50 92 ILE A N 1
ATOM 741 C CA . ILE A 1 92 ? -9.418 -2.812 10.737 1.00 92.50 92 ILE A CA 1
ATOM 742 C C . ILE A 1 92 ? -7.928 -2.488 10.876 1.00 92.50 92 ILE A C 1
ATOM 744 O O . ILE A 1 92 ? -7.082 -3.286 10.464 1.00 92.50 92 ILE A O 1
ATOM 748 N N . LEU A 1 93 ? -7.585 -1.348 11.478 1.00 93.69 93 LEU A N 1
ATOM 749 C CA . LEU A 1 93 ? -6.197 -0.934 11.673 1.00 93.69 93 LEU A CA 1
ATOM 750 C C . LEU A 1 93 ? -5.456 -1.876 12.615 1.00 93.69 93 LEU A C 1
ATOM 752 O O . LEU A 1 93 ? -4.371 -2.335 12.272 1.00 93.69 93 LEU A O 1
ATOM 756 N N . THR A 1 94 ? -6.068 -2.248 13.740 1.00 95.06 94 THR A N 1
ATOM 757 C CA . THR A 1 94 ? -5.478 -3.194 14.696 1.00 95.06 94 THR A CA 1
ATOM 758 C C . THR A 1 94 ? -5.209 -4.543 14.033 1.00 95.06 94 THR A C 1
ATOM 760 O O . THR A 1 94 ? -4.106 -5.078 14.133 1.00 95.06 94 THR A O 1
ATOM 763 N N . GLN A 1 95 ? -6.182 -5.080 13.291 1.00 95.31 95 GLN A N 1
ATOM 764 C CA . GLN A 1 95 ? -6.007 -6.331 12.550 1.00 95.31 95 GLN A CA 1
ATOM 765 C C . GLN A 1 95 ? -4.939 -6.208 11.457 1.00 95.31 95 GLN A C 1
ATOM 767 O O . GLN A 1 95 ? -4.198 -7.160 11.223 1.00 95.31 95 GLN A O 1
ATOM 772 N N . THR A 1 96 ? -4.821 -5.041 10.821 1.00 94.81 96 THR A N 1
ATOM 773 C CA . THR A 1 96 ? -3.774 -4.776 9.828 1.00 94.81 96 THR A CA 1
ATOM 774 C C . THR A 1 96 ? -2.392 -4.759 10.471 1.00 94.81 96 THR A C 1
ATOM 776 O O . THR A 1 96 ? -1.496 -5.424 9.964 1.00 94.81 96 THR A O 1
ATOM 779 N N . ILE A 1 97 ? -2.215 -4.078 11.606 1.00 95.44 97 ILE A N 1
ATOM 780 C CA . ILE A 1 97 ? -0.948 -4.061 12.358 1.00 95.44 97 ILE A CA 1
ATOM 781 C C . ILE A 1 97 ? -0.562 -5.486 12.764 1.00 95.44 97 ILE A C 1
ATOM 783 O O . ILE A 1 97 ? 0.569 -5.908 12.540 1.00 95.44 97 ILE A O 1
ATOM 787 N N . MET A 1 98 ? -1.515 -6.265 13.286 1.00 94.81 98 MET A N 1
ATOM 788 C CA . MET A 1 98 ? -1.281 -7.668 13.638 1.00 94.81 98 MET A CA 1
ATOM 789 C C . MET A 1 98 ? -0.884 -8.515 12.424 1.00 94.81 98 MET A C 1
ATOM 791 O O . MET A 1 98 ? 0.038 -9.321 12.521 1.00 94.81 98 MET A O 1
ATOM 795 N N . LEU A 1 99 ? -1.556 -8.336 11.283 1.00 94.50 99 LEU A N 1
ATOM 796 C CA . LEU A 1 99 ? -1.205 -9.027 10.044 1.00 94.50 99 LEU A CA 1
ATOM 797 C C . LEU A 1 99 ? 0.228 -8.693 9.614 1.00 94.50 99 LEU A C 1
ATOM 799 O O . LEU A 1 99 ? 0.984 -9.605 9.297 1.00 94.50 99 LEU A O 1
ATOM 803 N N . LEU A 1 100 ? 0.599 -7.410 9.621 1.00 93.94 100 LEU A N 1
ATOM 804 C CA . LEU A 1 100 ? 1.943 -6.960 9.255 1.00 93.94 100 LEU A CA 1
ATOM 805 C C . LEU A 1 100 ? 3.007 -7.517 10.208 1.00 93.94 100 LEU A C 1
ATOM 807 O O . LEU A 1 100 ? 4.049 -7.969 9.748 1.00 93.94 100 LEU A O 1
ATOM 811 N N . ALA A 1 101 ? 2.720 -7.572 11.511 1.00 92.56 101 ALA A N 1
ATOM 812 C CA . ALA A 1 101 ? 3.629 -8.133 12.510 1.00 92.56 101 ALA A CA 1
ATOM 813 C C . ALA A 1 101 ? 3.860 -9.648 12.348 1.00 92.56 101 ALA A C 1
ATOM 815 O O . ALA A 1 101 ? 4.933 -10.150 12.676 1.00 92.56 101 ALA A O 1
ATOM 816 N N . LEU A 1 102 ? 2.861 -10.385 11.852 1.00 90.56 102 LEU A N 1
ATOM 817 C CA . LEU A 1 102 ? 2.948 -11.831 11.599 1.00 90.56 102 LEU A CA 1
ATOM 818 C C . LEU A 1 102 ? 3.524 -12.172 10.221 1.00 90.56 102 LEU A C 1
ATOM 820 O O . LEU A 1 102 ? 3.716 -13.346 9.894 1.00 90.56 102 LEU A O 1
ATOM 824 N N . ARG A 1 103 ? 3.747 -11.168 9.377 1.00 88.56 103 ARG A N 1
ATOM 825 C CA . ARG A 1 103 ? 4.177 -11.380 8.007 1.00 88.56 103 ARG A CA 1
ATOM 826 C C . ARG A 1 103 ? 5.687 -11.583 7.947 1.00 88.56 103 ARG A C 1
ATOM 828 O O . ARG A 1 103 ? 6.453 -10.790 8.481 1.00 88.56 103 ARG A O 1
ATOM 835 N N . HIS A 1 104 ? 6.106 -12.642 7.259 1.00 84.88 104 HIS A N 1
ATOM 836 C CA . HIS A 1 104 ? 7.522 -13.004 7.126 1.00 84.88 104 HIS A CA 1
ATOM 837 C C . HIS A 1 104 ? 8.084 -12.800 5.717 1.00 84.88 104 HIS A C 1
ATOM 839 O O . HIS A 1 104 ? 9.297 -12.838 5.541 1.00 84.88 104 HIS A O 1
ATOM 845 N N . ASN A 1 105 ? 7.217 -12.595 4.724 1.00 87.69 105 ASN A N 1
ATOM 846 C CA . ASN A 1 105 ? 7.633 -12.408 3.340 1.00 87.69 105 ASN A CA 1
ATOM 847 C C . ASN A 1 105 ? 7.844 -10.935 3.004 1.00 87.69 105 ASN A C 1
ATOM 849 O O . ASN A 1 105 ? 7.103 -10.070 3.484 1.00 87.69 105 ASN A O 1
ATOM 853 N N . ASP A 1 106 ? 8.768 -10.703 2.075 1.00 93.06 106 ASP A N 1
ATOM 854 C CA . ASP A 1 106 ? 8.992 -9.408 1.448 1.00 93.06 106 ASP A CA 1
ATOM 855 C C . ASP A 1 106 ? 7.726 -8.876 0.743 1.00 93.06 106 ASP A C 1
ATOM 857 O O . ASP A 1 106 ? 6.784 -9.630 0.449 1.00 93.06 106 ASP A O 1
ATOM 861 N N . PRO A 1 107 ? 7.667 -7.562 0.470 1.00 95.31 107 PRO A N 1
ATOM 862 C CA . PRO A 1 107 ? 6.611 -6.988 -0.349 1.00 95.31 107 PRO A CA 1
ATOM 863 C C . PRO A 1 107 ? 6.575 -7.615 -1.745 1.00 95.31 107 PRO A C 1
ATOM 865 O O . PRO A 1 107 ? 7.600 -7.742 -2.408 1.00 95.31 107 PRO A O 1
ATOM 868 N N . HIS A 1 108 ? 5.381 -7.931 -2.237 1.00 96.06 108 HIS A N 1
ATOM 869 C CA . HIS A 1 108 ? 5.182 -8.436 -3.588 1.00 96.06 108 HIS A CA 1
ATOM 870 C C . HIS A 1 108 ? 4.591 -7.378 -4.513 1.00 96.06 108 HIS A C 1
ATOM 872 O O . HIS A 1 108 ? 3.873 -6.451 -4.123 1.00 96.06 108 HIS A O 1
ATOM 878 N N . CYS A 1 109 ? 4.836 -7.572 -5.805 1.00 95.88 109 CYS A N 1
ATOM 879 C CA . CYS A 1 109 ? 4.119 -6.886 -6.860 1.00 95.88 109 CYS A CA 1
ATOM 880 C C . CYS A 1 109 ? 2.644 -7.300 -6.859 1.00 95.88 109 CYS A C 1
ATOM 882 O O . CYS A 1 109 ? 2.309 -8.461 -7.086 1.00 95.88 109 CYS A O 1
ATOM 884 N N . LEU A 1 110 ? 1.737 -6.332 -6.746 1.00 93.19 110 LEU A N 1
ATOM 885 C CA . LEU A 1 110 ? 0.292 -6.576 -6.732 1.00 93.19 110 LEU A CA 1
ATOM 886 C C . LEU A 1 110 ? -0.291 -6.901 -8.117 1.00 93.19 110 LEU A C 1
ATOM 888 O O . LEU A 1 110 ? -1.505 -7.073 -8.254 1.00 93.19 110 LEU A O 1
ATOM 892 N N . LYS A 1 111 ? 0.555 -6.960 -9.153 1.00 91.19 111 LYS A N 1
ATOM 893 C CA . LYS A 1 111 ? 0.193 -7.382 -10.511 1.00 91.19 111 LYS A CA 1
ATOM 894 C C . LYS A 1 111 ? 0.609 -8.825 -10.805 1.00 91.19 111 LYS A C 1
ATOM 896 O O . LYS A 1 111 ? -0.207 -9.564 -11.341 1.00 91.19 111 LYS A O 1
ATOM 901 N N . CYS A 1 112 ? 1.852 -9.208 -10.503 1.00 92.50 112 CYS A N 1
ATOM 902 C CA . CYS A 1 112 ? 2.391 -10.533 -10.849 1.00 92.50 112 CYS A CA 1
ATOM 903 C C . CYS A 1 112 ? 2.743 -11.421 -9.646 1.00 92.50 112 CYS A C 1
ATOM 905 O O . CYS A 1 112 ? 3.072 -12.584 -9.844 1.00 92.50 112 CYS A O 1
ATOM 907 N N . GLY A 1 113 ? 2.703 -10.895 -8.419 1.00 93.75 113 GLY A N 1
ATOM 908 C CA . GLY A 1 113 ? 3.060 -11.633 -7.205 1.00 93.75 113 GLY A CA 1
ATOM 909 C C . GLY A 1 113 ? 4.562 -11.858 -7.007 1.00 93.75 113 GLY A C 1
ATOM 910 O O . GLY A 1 113 ? 4.935 -12.632 -6.139 1.00 93.75 113 GLY A O 1
ATOM 911 N N . SER A 1 114 ? 5.434 -11.224 -7.796 1.00 95.12 114 SER A N 1
ATOM 912 C CA . SER A 1 114 ? 6.890 -11.329 -7.619 1.00 95.12 114 SER A CA 1
ATOM 913 C C . SER A 1 114 ? 7.367 -10.556 -6.382 1.00 95.12 114 SER A C 1
ATOM 915 O O . SER A 1 114 ? 6.958 -9.400 -6.250 1.00 95.12 114 SER A O 1
ATOM 917 N N . PRO A 1 115 ? 8.272 -11.113 -5.552 1.00 95.31 115 PRO A N 1
ATOM 918 C CA . PRO A 1 115 ? 8.931 -10.385 -4.462 1.00 95.31 115 PRO A CA 1
ATOM 919 C C . PRO A 1 115 ? 10.099 -9.507 -4.947 1.00 95.31 115 PRO A C 1
ATOM 921 O O . PRO A 1 115 ? 10.581 -8.650 -4.219 1.00 95.31 115 PRO A O 1
ATOM 924 N N . ASP A 1 116 ? 10.563 -9.697 -6.188 1.00 96.19 116 ASP A N 1
ATOM 925 C CA . ASP A 1 116 ? 11.620 -8.883 -6.804 1.00 96.19 116 ASP A CA 1
ATOM 926 C C . ASP A 1 116 ? 11.063 -7.507 -7.217 1.00 96.19 116 ASP A C 1
ATOM 928 O O . ASP A 1 116 ? 10.637 -7.283 -8.364 1.00 96.19 116 ASP A O 1
ATOM 932 N N . VAL A 1 117 ? 10.962 -6.627 -6.217 1.00 96.44 117 VAL A N 1
ATOM 933 C CA . VAL A 1 117 ? 10.445 -5.264 -6.321 1.00 96.44 117 VAL A CA 1
ATOM 934 C C . VAL A 1 117 ? 11.361 -4.256 -5.633 1.00 96.44 117 VAL A C 1
ATOM 936 O O . VAL A 1 117 ? 11.998 -4.546 -4.625 1.00 96.44 117 VAL A O 1
ATOM 939 N N . ILE A 1 118 ? 11.391 -3.038 -6.168 1.00 95.69 118 ILE A N 1
ATOM 940 C CA . ILE A 1 118 ? 12.131 -1.906 -5.608 1.00 95.69 118 ILE A CA 1
ATOM 941 C C . ILE A 1 118 ? 11.139 -0.773 -5.384 1.00 95.69 118 ILE A C 1
ATOM 943 O O . ILE A 1 118 ? 10.446 -0.354 -6.310 1.00 95.69 118 ILE A O 1
ATOM 947 N N . GLU A 1 119 ? 11.057 -0.276 -4.158 1.00 94.88 119 GLU A N 1
ATOM 948 C CA . GLU A 1 119 ? 10.219 0.873 -3.827 1.00 94.88 119 GLU A CA 1
ATOM 949 C C . GLU A 1 119 ? 10.696 2.140 -4.547 1.00 94.88 119 GLU A C 1
ATOM 951 O O . GLU A 1 119 ? 11.895 2.419 -4.628 1.00 94.88 119 GLU A O 1
ATOM 956 N N . LEU A 1 120 ? 9.746 2.919 -5.072 1.00 94.38 120 LEU A N 1
ATOM 957 C CA . LEU A 1 120 ? 10.051 4.256 -5.565 1.00 94.38 120 LEU A CA 1
ATOM 958 C C . LEU A 1 120 ? 10.100 5.237 -4.387 1.00 94.38 120 LEU A C 1
ATOM 960 O O . LEU A 1 120 ? 9.213 5.189 -3.533 1.00 94.38 120 LEU A O 1
ATOM 964 N N . PRO A 1 121 ? 11.070 6.171 -4.362 1.00 92.69 121 PRO A N 1
ATOM 965 C CA . PRO A 1 121 ? 11.064 7.258 -3.394 1.00 92.69 121 PRO A CA 1
ATOM 966 C C . PRO A 1 121 ? 9.755 8.059 -3.460 1.00 92.69 121 PRO A C 1
ATOM 968 O O . PRO A 1 121 ? 9.172 8.191 -4.542 1.00 92.69 121 PRO A O 1
ATOM 971 N N . PRO A 1 122 ? 9.297 8.632 -2.335 1.00 90.06 122 PRO A N 1
ATOM 972 C CA . PRO A 1 122 ? 8.138 9.510 -2.347 1.00 90.06 122 PRO A CA 1
ATOM 973 C C . PRO A 1 122 ? 8.409 10.733 -3.232 1.00 90.06 122 PRO A C 1
ATOM 975 O O . PRO A 1 122 ? 9.466 11.359 -3.153 1.00 90.06 122 PRO A O 1
ATOM 978 N N . PHE A 1 123 ? 7.431 11.091 -4.061 1.00 89.19 123 PHE A N 1
ATOM 979 C CA . PHE A 1 123 ? 7.459 12.289 -4.894 1.00 89.19 123 PHE A CA 1
ATOM 980 C C . PHE A 1 123 ? 6.064 12.910 -4.967 1.00 89.19 123 PHE A C 1
ATOM 982 O O . PHE A 1 123 ? 5.051 12.219 -4.854 1.00 89.19 123 PHE A O 1
ATOM 989 N N . THR A 1 124 ? 6.012 14.219 -5.197 1.00 87.81 124 THR A N 1
ATOM 990 C CA . THR A 1 124 ? 4.755 14.946 -5.392 1.00 87.81 124 THR A CA 1
ATOM 991 C C . THR A 1 124 ? 4.551 15.184 -6.881 1.00 87.81 124 THR A C 1
ATOM 993 O O . THR A 1 124 ? 5.397 15.786 -7.540 1.00 87.81 124 THR A O 1
ATOM 996 N N . ALA A 1 125 ? 3.430 14.706 -7.416 1.00 84.44 125 ALA A N 1
ATOM 997 C CA . ALA A 1 125 ? 3.044 14.970 -8.796 1.00 84.44 125 ALA A CA 1
ATOM 998 C C . ALA A 1 125 ? 2.722 16.459 -9.011 1.00 84.44 125 ALA A C 1
ATOM 1000 O O . ALA A 1 125 ? 2.009 17.064 -8.210 1.00 84.44 125 ALA A O 1
ATOM 1001 N N . ASP A 1 126 ? 3.191 17.027 -10.124 1.00 85.81 126 ASP A N 1
ATOM 1002 C CA . ASP A 1 126 ? 2.737 18.335 -10.597 1.00 85.81 126 ASP A CA 1
ATOM 1003 C C . ASP A 1 126 ? 1.494 18.149 -11.478 1.00 85.81 126 ASP A C 1
ATOM 1005 O O . ASP A 1 126 ? 1.569 17.676 -12.615 1.00 85.81 126 ASP A O 1
ATOM 1009 N N . LEU A 1 127 ? 0.334 18.523 -10.933 1.00 83.75 127 LEU A N 1
ATOM 1010 C CA . LEU A 1 127 ? -0.955 18.412 -11.619 1.00 83.75 127 LEU A CA 1
ATOM 1011 C C . LEU A 1 127 ? -1.101 19.394 -12.793 1.00 83.75 127 LEU A C 1
ATOM 1013 O O . LEU A 1 127 ? -2.029 19.249 -13.582 1.00 83.75 127 LEU A O 1
ATOM 1017 N N . SER A 1 128 ? -0.188 20.363 -12.949 1.00 85.38 128 SER A N 1
ATOM 1018 C CA . SER A 1 128 ? -0.115 21.204 -14.154 1.00 85.38 128 SER A CA 1
ATOM 1019 C C . SER A 1 128 ? 0.451 20.463 -15.374 1.00 85.38 128 SER A C 1
ATOM 1021 O O . SER A 1 128 ? 0.467 21.007 -16.476 1.00 85.38 128 SER A O 1
ATOM 1023 N N . GLY A 1 129 ? 0.926 19.230 -15.174 1.00 83.00 129 GLY A N 1
ATOM 1024 C CA . GLY A 1 129 ? 1.425 18.332 -16.210 1.00 83.00 129 GLY A CA 1
ATOM 1025 C C . GLY A 1 129 ? 2.902 18.489 -16.551 1.00 83.00 129 GLY A C 1
ATOM 1026 O O . GLY A 1 129 ? 3.415 17.818 -17.447 1.00 83.00 129 GLY A O 1
ATOM 1027 N N . ARG A 1 130 ? 3.632 19.328 -15.810 1.00 89.62 130 ARG A N 1
ATOM 1028 C CA . ARG A 1 130 ? 5.089 19.402 -15.946 1.00 89.62 130 ARG A CA 1
ATOM 1029 C C . ARG A 1 130 ? 5.728 18.094 -15.464 1.00 89.62 130 ARG A C 1
ATOM 1031 O O . ARG A 1 130 ? 5.358 17.595 -14.401 1.00 89.62 130 ARG A O 1
ATOM 1038 N N . PRO A 1 131 ? 6.707 17.542 -16.203 1.00 91.12 131 PRO A N 1
ATOM 1039 C CA . PRO A 1 131 ? 7.449 16.379 -15.742 1.00 91.12 131 PRO A CA 1
ATOM 1040 C C . PRO A 1 131 ? 8.198 16.666 -14.436 1.00 91.12 131 PRO A C 1
ATOM 1042 O O . PRO A 1 131 ? 8.997 17.599 -14.354 1.00 91.12 131 PRO A O 1
ATOM 1045 N N . VAL A 1 132 ? 7.981 15.819 -13.436 1.00 92.62 132 VAL A N 1
ATOM 1046 C CA . VAL A 1 132 ? 8.676 15.827 -12.150 1.00 92.62 132 VAL A CA 1
ATOM 1047 C C . VAL A 1 132 ? 9.608 14.626 -12.084 1.00 92.62 132 VAL A C 1
ATOM 1049 O O . VAL A 1 132 ? 9.262 13.513 -12.486 1.00 92.62 132 VAL A O 1
ATOM 1052 N N . ASN A 1 133 ? 10.819 14.849 -11.585 1.00 91.88 133 ASN A N 1
ATOM 1053 C CA . ASN A 1 133 ? 11.758 13.768 -11.342 1.00 91.88 133 ASN A CA 1
ATOM 1054 C C . ASN A 1 133 ? 11.326 12.981 -10.098 1.00 91.88 133 ASN A C 1
ATOM 1056 O O . ASN A 1 133 ? 11.131 13.569 -9.039 1.00 91.88 133 ASN A O 1
ATOM 1060 N N . THR A 1 134 ? 11.213 11.659 -10.213 1.00 91.88 134 THR A N 1
ATOM 1061 C CA . THR A 1 134 ? 10.787 10.798 -9.092 1.00 91.88 134 THR A CA 1
ATOM 1062 C C . THR A 1 134 ? 11.920 10.459 -8.117 1.00 91.88 134 THR A C 1
ATOM 1064 O O . THR A 1 134 ? 11.688 9.825 -7.096 1.00 91.88 134 THR A O 1
ATOM 1067 N N . GLY A 1 135 ? 13.168 10.809 -8.444 1.00 92.50 135 GLY A N 1
ATOM 1068 C CA . GLY A 1 135 ? 14.361 10.390 -7.704 1.00 92.50 135 GLY A CA 1
ATOM 1069 C C . GLY A 1 135 ? 14.765 8.930 -7.940 1.00 92.50 135 GLY A C 1
ATOM 1070 O O . GLY A 1 135 ? 15.852 8.529 -7.532 1.00 92.50 135 GLY A O 1
ATOM 1071 N N . PHE A 1 136 ? 13.941 8.139 -8.632 1.00 94.06 136 PHE A N 1
ATOM 1072 C CA . PHE A 1 136 ? 14.226 6.740 -8.924 1.00 94.06 136 PHE A CA 1
ATOM 1073 C C . PHE A 1 136 ? 15.236 6.588 -10.069 1.00 94.06 136 PHE A C 1
ATOM 1075 O O . PHE A 1 136 ? 15.065 7.162 -11.152 1.00 94.06 136 PHE A O 1
ATOM 1082 N N . ALA A 1 137 ? 16.262 5.768 -9.837 1.00 93.69 137 ALA A N 1
ATOM 1083 C CA . ALA A 1 137 ? 17.229 5.346 -10.842 1.00 93.69 137 ALA A CA 1
ATOM 1084 C C . ALA A 1 137 ? 16.951 3.894 -11.250 1.00 93.69 137 ALA A C 1
ATOM 1086 O O . ALA A 1 137 ? 16.907 3.002 -10.406 1.00 93.69 137 ALA A O 1
ATOM 1087 N N . HIS A 1 138 ? 16.781 3.653 -12.549 1.00 91.81 138 HIS A N 1
ATOM 1088 C CA . HIS A 1 138 ? 16.494 2.323 -13.070 1.00 91.81 138 HIS A CA 1
ATOM 1089 C C . HIS A 1 138 ? 17.657 1.353 -12.779 1.00 91.81 138 HIS A C 1
ATOM 1091 O O . HIS A 1 138 ? 18.795 1.658 -13.153 1.00 91.81 138 HIS A O 1
ATOM 1097 N N . PRO A 1 139 ? 17.399 0.166 -12.196 1.00 88.62 139 PRO A N 1
ATOM 1098 C CA . PRO A 1 139 ? 18.447 -0.724 -11.682 1.00 88.62 139 PRO A CA 1
ATOM 1099 C C . PRO A 1 139 ? 19.398 -1.280 -12.755 1.00 88.62 139 PRO A C 1
ATOM 1101 O O . PRO A 1 139 ? 20.511 -1.673 -12.431 1.00 88.62 139 PRO A O 1
ATOM 1104 N N . GLY A 1 140 ? 18.994 -1.305 -14.031 1.00 88.50 140 GLY A N 1
ATOM 1105 C CA . GLY A 1 140 ? 19.825 -1.842 -15.119 1.00 88.50 140 GLY A CA 1
ATOM 1106 C C . GLY A 1 140 ? 20.619 -0.809 -15.926 1.00 88.50 140 GLY A C 1
ATOM 1107 O O . GLY A 1 140 ? 21.584 -1.167 -16.591 1.00 88.50 140 GLY A O 1
ATOM 1108 N N . CYS A 1 141 ? 20.212 0.463 -15.920 1.00 92.12 141 CYS A N 1
ATOM 1109 C CA . CYS A 1 141 ? 20.810 1.483 -16.798 1.00 92.12 141 CYS A CA 1
ATOM 1110 C C . CYS A 1 141 ? 21.048 2.835 -16.122 1.00 92.12 141 CYS A C 1
ATOM 1112 O O . CYS A 1 141 ? 21.551 3.751 -16.766 1.00 92.12 141 CYS A O 1
ATOM 1114 N N . PHE A 1 142 ? 20.656 2.981 -14.852 1.00 90.56 142 PHE A N 1
ATOM 1115 C CA . PHE A 1 142 ? 20.733 4.222 -14.076 1.00 90.56 142 PHE A CA 1
ATOM 1116 C C . PHE A 1 142 ? 19.981 5.418 -14.688 1.00 90.56 142 PHE A C 1
ATOM 1118 O O . PHE A 1 142 ? 20.132 6.554 -14.234 1.00 90.56 142 PHE A O 1
ATOM 1125 N N . GLY A 1 143 ? 19.129 5.177 -15.691 1.00 92.19 143 GLY A N 1
ATOM 1126 C CA . GLY A 1 143 ? 18.210 6.176 -16.225 1.00 92.19 143 GLY A CA 1
ATOM 1127 C C . GLY A 1 143 ? 17.246 6.660 -15.143 1.00 92.19 143 GLY A C 1
ATOM 1128 O O . GLY A 1 143 ? 16.843 5.892 -14.271 1.00 92.19 143 GLY A O 1
ATOM 1129 N N . ARG A 1 144 ? 16.878 7.942 -15.186 1.00 93.44 144 ARG A N 1
ATOM 1130 C CA . ARG A 1 144 ? 15.971 8.538 -14.196 1.00 93.44 144 ARG A CA 1
ATOM 1131 C C . ARG A 1 144 ? 14.529 8.445 -14.663 1.00 93.44 144 ARG A C 1
ATOM 1133 O O . ARG A 1 144 ? 14.232 8.813 -15.799 1.00 93.44 144 ARG A O 1
ATOM 1140 N N . LEU A 1 145 ? 13.644 8.013 -13.772 1.00 91.25 145 LEU A N 1
ATOM 1141 C CA . LEU A 1 145 ? 12.214 7.993 -14.049 1.00 91.25 145 LEU A CA 1
ATOM 1142 C C . LEU A 1 145 ? 11.602 9.379 -13.804 1.00 91.25 145 LEU A C 1
ATOM 1144 O O . LEU A 1 145 ? 11.768 9.978 -12.735 1.00 91.25 145 LEU A O 1
ATOM 1148 N N . TRP A 1 146 ? 10.868 9.861 -14.801 1.00 92.12 146 TRP A N 1
ATOM 1149 C CA . TRP A 1 146 ? 10.098 11.099 -14.746 1.00 92.12 146 TRP A CA 1
ATOM 1150 C C . TRP A 1 146 ? 8.609 10.777 -14.758 1.00 92.12 146 TRP A C 1
ATOM 1152 O O . TRP A 1 146 ? 8.173 9.855 -15.446 1.00 92.12 146 TRP A O 1
ATOM 1162 N N . PHE A 1 147 ? 7.840 11.548 -14.002 1.00 89.56 147 PHE A N 1
ATOM 1163 C CA . PHE A 1 147 ? 6.391 11.451 -13.937 1.00 89.56 147 PHE A CA 1
ATOM 1164 C C . PHE A 1 147 ? 5.777 12.746 -14.455 1.00 89.56 147 PHE A C 1
ATOM 1166 O O . PHE A 1 147 ? 6.143 13.822 -13.994 1.00 89.56 147 PHE A O 1
ATOM 1173 N N . SER A 1 148 ? 4.817 12.660 -15.367 1.00 89.00 148 SER A N 1
ATOM 1174 C CA . SER A 1 148 ? 3.999 13.798 -15.785 1.00 89.00 148 SER A CA 1
ATOM 1175 C C . SER A 1 148 ? 2.532 13.406 -15.720 1.00 89.00 148 SER A C 1
ATOM 1177 O O . SER A 1 148 ? 2.161 12.322 -16.170 1.00 89.00 148 SER A O 1
ATOM 1179 N N . PHE A 1 149 ? 1.703 14.287 -15.171 1.00 83.88 149 PHE A N 1
ATOM 1180 C CA . PHE A 1 149 ? 0.257 14.141 -15.247 1.00 83.88 149 PHE A CA 1
ATOM 1181 C C . PHE A 1 149 ? -0.234 14.676 -16.593 1.00 83.88 149 PHE A C 1
ATOM 1183 O O . PHE A 1 149 ? 0.195 15.740 -17.026 1.00 83.88 149 PHE A O 1
ATOM 1190 N N . ASP A 1 150 ? -1.122 13.956 -17.263 1.00 84.19 150 ASP A N 1
ATOM 1191 C CA . ASP A 1 150 ? -1.799 14.493 -18.438 1.00 84.19 150 ASP A CA 1
ATOM 1192 C C . ASP A 1 150 ? -3.106 15.166 -17.973 1.00 84.19 150 ASP A C 1
ATOM 1194 O O . ASP A 1 150 ? -3.998 14.463 -17.486 1.00 84.19 150 ASP A O 1
ATOM 1198 N N . PRO A 1 151 ? -3.226 16.508 -18.067 1.00 78.31 151 PRO A N 1
ATOM 1199 C CA . PRO A 1 151 ? -4.401 17.234 -17.589 1.00 78.31 151 PRO A CA 1
ATOM 1200 C C . PRO A 1 151 ? -5.676 16.898 -18.370 1.00 78.31 151 PRO A C 1
ATOM 1202 O O . PRO A 1 151 ? -6.772 17.047 -17.829 1.00 78.31 151 PRO A O 1
ATOM 1205 N N . ASP A 1 152 ? -5.547 16.405 -19.603 1.00 82.38 152 ASP A N 1
ATOM 1206 C CA . ASP A 1 152 ? -6.674 16.002 -20.443 1.00 82.38 152 ASP A CA 1
ATOM 1207 C C . ASP A 1 152 ? -7.016 14.510 -20.284 1.00 82.38 152 ASP A C 1
ATOM 1209 O O . ASP A 1 152 ? -7.973 14.011 -20.895 1.00 82.38 152 ASP A O 1
ATOM 1213 N N . MET A 1 153 ? -6.277 13.785 -19.433 1.00 77.88 153 MET A N 1
ATOM 1214 C CA . MET A 1 153 ? -6.517 12.372 -19.170 1.00 77.88 153 MET A CA 1
ATOM 1215 C C . MET A 1 153 ? -7.900 12.164 -18.554 1.00 77.88 153 MET A C 1
ATOM 1217 O O . MET A 1 153 ? -8.171 12.474 -17.393 1.00 77.88 153 MET A O 1
ATOM 1221 N N . ARG A 1 154 ? -8.782 11.540 -19.333 1.00 75.12 154 ARG A N 1
ATOM 1222 C CA . ARG A 1 154 ? -10.078 11.067 -18.851 1.00 75.12 154 ARG A CA 1
ATOM 1223 C C . ARG A 1 154 ? -9.930 9.662 -18.310 1.00 75.12 154 ARG A C 1
ATOM 1225 O O . ARG A 1 154 ? -9.497 8.764 -19.025 1.00 75.12 154 ARG A O 1
ATOM 1232 N N . VAL A 1 155 ? -10.343 9.489 -17.062 1.00 69.88 155 VAL A N 1
ATOM 1233 C CA . VAL A 1 155 ? -10.259 8.219 -16.355 1.00 69.88 155 VAL A CA 1
ATOM 1234 C C . VAL A 1 155 ? -11.651 7.626 -16.204 1.00 69.88 155 VAL A C 1
ATOM 1236 O O . VAL A 1 155 ? -12.503 8.194 -15.522 1.00 69.88 155 VAL A O 1
ATOM 1239 N N . ALA A 1 156 ? -11.870 6.454 -16.795 1.00 72.06 156 ALA A N 1
ATOM 1240 C CA . ALA A 1 156 ? -12.968 5.584 -16.392 1.00 72.06 156 ALA A CA 1
ATOM 1241 C C . ALA A 1 156 ? -12.449 4.607 -15.334 1.00 72.06 156 ALA A C 1
ATOM 1243 O O . ALA A 1 156 ? -11.488 3.882 -15.591 1.00 72.06 156 ALA A O 1
ATOM 1244 N N . VAL A 1 157 ? -13.076 4.603 -14.157 1.00 70.94 157 VAL A N 1
ATOM 1245 C CA . VAL A 1 157 ? -12.733 3.688 -13.066 1.00 70.94 157 VAL A CA 1
ATOM 1246 C C . VAL A 1 157 ? -13.666 2.490 -13.107 1.00 70.94 157 VAL A C 1
ATOM 1248 O O . VAL A 1 157 ? -14.868 2.629 -12.888 1.00 70.94 157 VAL A O 1
ATOM 1251 N N . VAL A 1 158 ? -13.104 1.308 -13.350 1.00 75.81 158 VAL A N 1
ATOM 1252 C CA . VAL A 1 158 ? -13.826 0.042 -13.187 1.00 75.81 158 VAL A CA 1
ATOM 1253 C C . VAL A 1 158 ? -13.295 -0.640 -11.928 1.00 75.81 158 VAL A C 1
ATOM 1255 O O . VAL A 1 158 ? -12.143 -1.087 -11.941 1.00 75.81 158 VAL A O 1
ATOM 1258 N N . PRO A 1 159 ? -14.082 -0.695 -10.837 1.00 74.19 159 PRO A N 1
ATOM 1259 C CA . PRO A 1 159 ? -13.654 -1.356 -9.619 1.00 74.19 159 PRO A CA 1
ATOM 1260 C C . PRO A 1 159 ? -13.531 -2.857 -9.875 1.00 74.19 159 PRO A C 1
ATOM 1262 O O . PRO A 1 159 ? -14.478 -3.506 -10.316 1.00 74.19 159 PRO A O 1
ATOM 1265 N N . LYS A 1 160 ? -12.355 -3.411 -9.590 1.00 84.44 160 LYS A N 1
ATOM 1266 C CA . LYS A 1 160 ? -12.107 -4.856 -9.640 1.00 84.44 160 LYS A CA 1
ATOM 1267 C C . LYS A 1 160 ? -11.661 -5.355 -8.278 1.00 84.44 160 LYS A C 1
ATOM 1269 O O . LYS A 1 160 ? -10.725 -4.797 -7.714 1.00 84.44 160 LYS A O 1
ATOM 1274 N N . ARG A 1 161 ? -12.246 -6.443 -7.781 1.00 88.69 161 ARG A N 1
ATOM 1275 C CA . ARG A 1 161 ? -11.770 -7.063 -6.543 1.00 88.69 161 ARG A CA 1
ATOM 1276 C C . ARG A 1 161 ? -10.628 -8.040 -6.825 1.00 88.69 161 ARG A C 1
ATOM 1278 O O . ARG A 1 161 ? -10.722 -8.877 -7.724 1.00 88.69 161 ARG A O 1
ATOM 1285 N N . VAL A 1 162 ? -9.553 -7.945 -6.046 1.00 92.31 162 VAL A N 1
ATOM 1286 C CA . VAL A 1 162 ? -8.445 -8.911 -6.040 1.00 92.31 162 VAL A CA 1
ATOM 1287 C C . VAL A 1 162 ? -8.162 -9.322 -4.601 1.00 92.31 162 VAL A C 1
ATOM 1289 O O . VAL A 1 162 ? -7.982 -8.466 -3.737 1.00 92.31 162 VAL A O 1
ATOM 1292 N N . ALA A 1 163 ? -8.147 -10.628 -4.351 1.00 94.25 163 ALA A N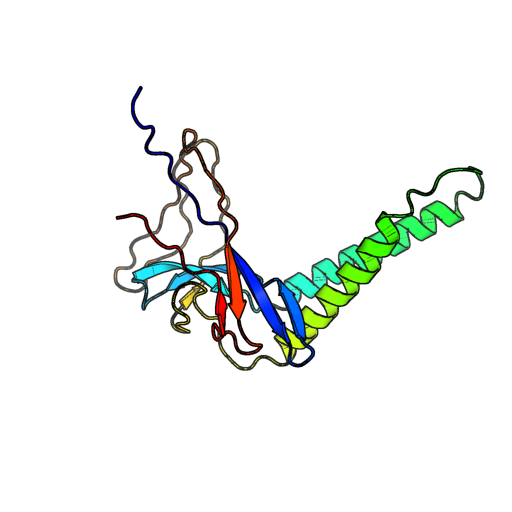 1
ATOM 1293 C CA . ALA A 1 163 ? -7.953 -11.207 -3.031 1.00 94.25 163 ALA A CA 1
ATOM 1294 C C . ALA A 1 163 ? -6.584 -11.878 -2.919 1.00 94.25 163 ALA A C 1
ATOM 1296 O O . ALA A 1 163 ? -6.173 -12.629 -3.810 1.00 94.25 163 ALA A O 1
ATOM 1297 N N . TYR A 1 164 ? -5.929 -11.643 -1.789 1.00 94.62 164 TYR A N 1
ATOM 1298 C CA . TYR A 1 164 ? -4.641 -12.204 -1.412 1.00 94.62 164 TYR A CA 1
ATOM 1299 C C . TYR A 1 164 ? -4.785 -12.952 -0.085 1.00 94.62 164 TYR A C 1
ATOM 1301 O O . TYR A 1 164 ? -5.629 -12.599 0.737 1.00 94.62 164 TYR A O 1
ATOM 1309 N N . ASP A 1 165 ? -3.986 -13.988 0.133 1.00 94.19 165 ASP A N 1
ATOM 1310 C CA . ASP A 1 165 ? -3.842 -14.575 1.463 1.00 94.19 165 ASP A CA 1
ATOM 1311 C C . ASP A 1 165 ? -2.976 -13.686 2.372 1.00 94.19 165 ASP A C 1
ATOM 1313 O O . ASP A 1 165 ? -2.425 -12.666 1.953 1.00 94.19 165 ASP A O 1
ATOM 1317 N N . GLN A 1 166 ? -2.837 -14.080 3.638 1.00 93.19 166 GLN A N 1
ATOM 1318 C CA . GLN A 1 166 ? -2.042 -13.353 4.635 1.00 93.19 166 GLN A CA 1
ATOM 1319 C C . GLN A 1 166 ? -0.546 -13.238 4.279 1.00 93.19 166 GLN A C 1
ATOM 1321 O O . GLN A 1 166 ? 0.163 -12.436 4.883 1.00 93.19 166 GLN A O 1
ATOM 1326 N N . GLN A 1 167 ? -0.066 -14.028 3.315 1.00 93.19 167 GLN A N 1
ATOM 1327 C CA . GLN A 1 167 ? 1.329 -14.071 2.879 1.00 93.19 167 GLN A CA 1
ATOM 1328 C C . GLN A 1 167 ? 1.566 -13.321 1.558 1.00 93.19 167 GLN A C 1
ATOM 1330 O O . GLN A 1 167 ? 2.688 -13.330 1.049 1.00 93.19 167 GLN A O 1
ATOM 1335 N N . GLY A 1 168 ? 0.534 -12.656 1.021 1.00 90.50 168 GLY A N 1
ATOM 1336 C CA . GLY A 1 168 ? 0.607 -11.853 -0.202 1.00 90.50 168 GLY A CA 1
ATOM 1337 C C . GLY A 1 168 ? 0.399 -12.642 -1.494 1.00 90.50 168 GLY A C 1
ATOM 1338 O O . GLY A 1 168 ? 0.525 -12.084 -2.585 1.00 90.50 168 GLY A O 1
ATOM 1339 N N . LYS A 1 169 ? 0.046 -13.930 -1.420 1.00 92.00 169 LYS A N 1
ATOM 1340 C CA . LYS A 1 169 ? -0.248 -14.729 -2.613 1.00 92.00 169 LYS A CA 1
ATOM 1341 C C . LYS A 1 169 ? -1.678 -14.468 -3.065 1.00 92.00 169 LYS A C 1
ATOM 1343 O O . LYS A 1 169 ? -2.618 -14.558 -2.282 1.00 92.00 169 LYS A O 1
ATOM 1348 N N . GLN A 1 170 ? -1.867 -14.192 -4.352 1.00 92.50 170 GLN A 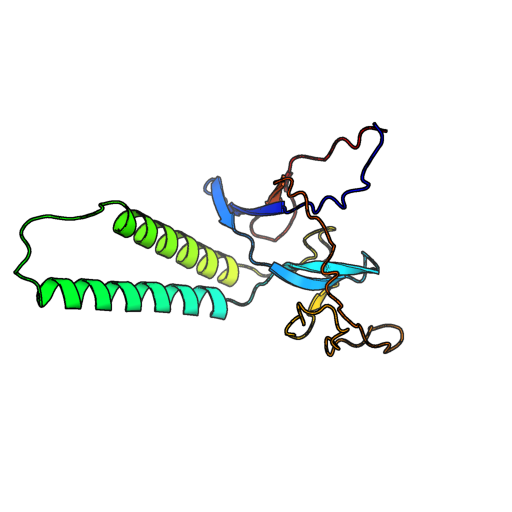N 1
ATOM 1349 C CA . GLN A 1 170 ? -3.201 -14.011 -4.916 1.00 92.50 170 GLN A CA 1
ATOM 1350 C C . GLN A 1 170 ? -3.998 -15.328 -4.870 1.00 92.50 170 GLN A C 1
ATOM 1352 O O . GLN A 1 170 ? -3.541 -16.356 -5.372 1.00 92.50 170 GLN A O 1
ATOM 1357 N N . ILE A 1 171 ? -5.204 -15.282 -4.301 1.00 93.12 171 ILE A N 1
ATOM 1358 C CA . ILE A 1 171 ? -6.102 -16.441 -4.127 1.00 93.12 171 ILE A CA 1
ATOM 1359 C C . ILE A 1 171 ? -7.428 -16.303 -4.884 1.00 93.12 171 ILE A C 1
ATOM 1361 O O . ILE A 1 171 ? -8.191 -17.260 -4.973 1.00 93.12 171 ILE A O 1
ATOM 1365 N N . GLY A 1 172 ? -7.714 -15.132 -5.456 1.00 86.56 172 GLY A N 1
ATOM 1366 C CA . GLY A 1 172 ? -8.911 -14.924 -6.267 1.00 86.56 172 GLY A CA 1
ATOM 1367 C C . GLY A 1 172 ? -9.046 -13.501 -6.800 1.00 86.56 172 GLY A C 1
ATOM 1368 O O . GLY A 1 172 ? -8.296 -12.599 -6.424 1.00 86.56 172 GLY A O 1
ATOM 1369 N N . GLY A 1 173 ? -10.003 -13.296 -7.699 1.00 77.62 173 GLY A N 1
ATOM 1370 C CA . GLY A 1 173 ? -10.370 -11.982 -8.225 1.00 77.62 173 GLY A CA 1
ATOM 1371 C C . GLY A 1 173 ? -11.084 -12.079 -9.568 1.00 77.62 173 GLY A C 1
ATOM 1372 O O . GLY A 1 173 ? -10.842 -13.013 -10.332 1.00 77.62 173 GLY A O 1
ATOM 1373 N N . ASP A 1 174 ? -11.933 -11.100 -9.868 1.00 66.25 174 ASP A N 1
ATOM 1374 C CA . ASP A 1 174 ? -12.707 -11.075 -11.112 1.00 66.25 174 ASP A CA 1
ATOM 1375 C C . ASP A 1 174 ? -11.752 -10.858 -12.297 1.00 66.25 174 ASP A C 1
ATOM 1377 O O . ASP A 1 174 ? -11.158 -9.787 -12.441 1.00 66.25 174 ASP A O 1
ATOM 1381 N N . GLN A 1 175 ? -11.497 -11.865 -13.137 1.00 47.06 175 GLN A N 1
ATOM 1382 C CA . GLN A 1 175 ? -10.676 -11.657 -14.336 1.00 47.06 175 GLN A CA 1
ATOM 1383 C C . GLN A 1 175 ? -11.445 -10.807 -15.359 1.00 47.06 175 GLN A C 1
ATOM 1385 O O . GLN A 1 175 ? -12.615 -11.089 -15.607 1.00 47.06 175 GLN A O 1
ATOM 1390 N N . PRO A 1 176 ? -10.829 -9.778 -15.974 1.00 43.91 176 PRO A N 1
ATOM 1391 C CA . PRO A 1 176 ? -11.461 -9.104 -17.093 1.00 43.91 176 PRO A CA 1
ATOM 1392 C C . PRO A 1 176 ? -11.535 -10.086 -18.263 1.00 43.91 176 PRO A C 1
ATOM 1394 O O . PRO A 1 176 ? -10.510 -10.486 -18.812 1.00 43.91 176 PRO A O 1
ATOM 1397 N N . SER A 1 177 ? -12.747 -10.446 -18.675 1.00 36.44 177 SER A N 1
ATOM 1398 C CA . SER A 1 177 ? -12.978 -10.834 -20.060 1.00 36.44 177 SER A CA 1
ATOM 1399 C C . SER A 1 177 ? -12.729 -9.586 -20.905 1.00 36.44 177 SER A C 1
ATOM 1401 O O . SER A 1 177 ? -13.537 -8.658 -20.893 1.00 36.44 177 SER A O 1
ATOM 1403 N N . VAL A 1 178 ? -11.584 -9.521 -21.579 1.00 38.34 178 VAL A N 1
ATOM 1404 C CA . VAL A 1 178 ? -11.360 -8.518 -22.623 1.00 38.34 178 VAL A CA 1
ATOM 1405 C C . VAL A 1 178 ? -12.273 -8.916 -23.788 1.00 38.34 178 VAL A C 1
ATOM 1407 O O . VAL A 1 178 ? -12.100 -10.025 -24.300 1.00 38.34 178 VAL A O 1
ATOM 1410 N N . PRO A 1 179 ? -13.274 -8.109 -24.188 1.00 38.19 179 PRO A N 1
ATOM 1411 C CA . PRO A 1 179 ? -13.922 -8.344 -25.469 1.00 38.19 179 PRO A CA 1
ATOM 1412 C C . PRO A 1 179 ? -12.858 -8.168 -26.557 1.00 38.19 179 PRO A C 1
ATOM 1414 O O . PRO A 1 179 ? -12.144 -7.164 -26.560 1.00 38.19 179 PRO A O 1
ATOM 1417 N N . ALA A 1 180 ? -12.716 -9.202 -27.387 1.00 35.59 180 ALA A N 1
ATOM 1418 C CA . ALA A 1 180 ? -11.818 -9.230 -28.537 1.00 35.59 180 ALA A CA 1
ATOM 1419 C C . ALA A 1 180 ? -12.127 -8.111 -29.541 1.00 35.59 180 ALA A C 1
ATOM 1421 O O . ALA A 1 180 ? -13.316 -7.726 -29.647 1.00 35.59 180 ALA A O 1
#

Foldseek 3Di:
DDDDPADADADEQEWAQEPVRDTATFDWAWWQAPVVNDIATKGDLDLVVLVVVLVVLVVVVVVVVVVVVVPPDDPDDDPPPVVVVSVVSNVSSVVSSVLSVPEDAAIAGLPPRHSRIGGFADDDADLVFDWDWRPDQDPPPRDTDIDGDDNPRDYDYDYWYWYAYSHRHTDDIDDDPDDD

pLDDT: mean 81.71, std 17.86, range [30.75, 96.88]

Nearest PDB structures (foldseek):
  2gta-assembly1_A  TM=6.121E-01  e=8.391E+00  Bacillus subtilis

Sequence (180 aa):
MATFPGNVLLVSQRVYVLSTGAELPVRQKLGWCSQCQNTAAIENLDPSVPEQELQDIRESRLAREGELKDRLRVFFRRPRNDVKSWDQDEQILTQTIMLLALRHNDPHCLKCGSPDVIELPPFTADLSGRPVNTGFAHPGCFGRLWFSFDPDMRVAVVPKRVAYDQQGKQIGGDQPSVPA

Mean predicted aligned error: 9.53 Å

Secondary structure (DSSP, 8-state):
------EEE--EEEEEEPTTS-EEE--EEEEEETTTTEEEEEE---THHHHHHHHHHHHHHHHHHHHHHHT----S---THHHHHHHHHHHHHHHHHHHHHT--SPP-BTTT--S-EEEPPP----TT---EEEEEE-TTT-PEEEE---TT--EEE--EEEEE-TTS-EEEE-------

Radius of gyration: 20.84 Å; Cα contacts (8 Å, |Δi|>4): 254; chains: 1; bounding box: 52×40×63 Å

Solvent-accessible surface area (backbone atoms only — not comparable to full-atom values): 10869 Å² total; per-residue (Å²): 142,82,85,80,90,64,52,68,45,75,46,63,53,42,28,29,42,44,98,89,70,49,77,42,79,56,51,65,41,58,18,40,24,70,87,74,72,38,78,40,53,20,46,50,71,68,53,65,60,48,52,49,55,45,48,52,53,52,52,54,48,53,51,55,54,50,56,50,68,80,36,88,72,70,100,78,85,74,81,77,64,64,63,61,50,50,59,49,50,48,51,53,34,52,54,47,45,53,48,47,72,71,46,86,68,73,50,27,27,76,83,80,56,44,58,58,54,45,79,50,55,89,67,79,84,40,75,89,31,52,72,33,76,36,83,37,58,42,92,90,75,64,49,71,48,69,47,58,44,63,79,83,67,53,73,47,76,50,83,33,54,36,36,20,36,77,77,60,48,76,76,51,56,73,75,82,80,73,82,129